Protein AF-0000000075450547 (afdb_homodimer)

Sequence (374 aa):
MNIADMIRHLASGSGGTSLGITVGEVTAIDREARTVDVAPLDEGAPLLGMNLQANQGSSLGCVQIPRMGSYVIVGFTDNGSSGIVLLCDDVEEVRVTVSGIDNSLLVNDDGIILNGGNLGGLVKVEELTRRFNLIERDINRLKELMMSWSPIPQDGGASLKALASSWSAAPLIESTRNDYENERVRQMNIADMIRHLASGSGGTSLGITVGEVTAIDREARTVDVAPLDEGAPLLGMNLQANQGSSLGCVQIPRMGSYVIVGFTDNGSSGIVLLCDDVEEVRVTVSGIDNSLLVNDDGIILNGGNLGGLVKVEELTRRFNLIERDINRLKELMMSWSPIPQDGGASLKALASSWSAAPLIESTRNDYENERVRQ

pLDDT: mean 83.62, std 17.78, range [29.02, 98.25]

Structure (mmCIF, N/CA/C/O backbone):
data_AF-0000000075450547-model_v1
#
loop_
_entity.id
_entity.type
_entity.pdbx_description
1 polymer 'Uncharacterized protein'
#
loop_
_atom_site.group_PDB
_atom_site.id
_atom_site.type_symbol
_atom_site.label_atom_id
_atom_site.label_alt_id
_atom_site.label_comp_id
_atom_site.label_asym_id
_atom_site.label_entity_id
_atom_site.label_seq_id
_atom_site.pdbx_PDB_ins_code
_atom_site.Cartn_x
_atom_site.Cartn_y
_atom_site.Cartn_z
_atom_site.occupancy
_atom_site.B_iso_or_equiv
_atom_site.auth_seq_id
_atom_site.auth_comp_id
_atom_site.auth_asym_id
_atom_site.auth_atom_id
_atom_site.pdbx_PDB_model_num
ATOM 1 N N . MET A 1 1 ? -12.914 20.062 31.453 1 29.02 1 MET A N 1
ATOM 2 C CA . MET A 1 1 ? -12.867 21.219 30.562 1 29.02 1 MET A CA 1
ATOM 3 C C . MET A 1 1 ? -12.875 20.781 29.109 1 29.02 1 MET A C 1
ATOM 5 O O . MET A 1 1 ? -12.047 19.969 28.688 1 29.02 1 MET A O 1
ATOM 9 N N . ASN A 1 2 ? -14 20.781 28.469 1 36.12 2 ASN A N 1
ATOM 10 C CA . ASN A 1 2 ? -14.141 20.25 27.109 1 36.12 2 ASN A CA 1
ATOM 11 C C . ASN A 1 2 ? -13.32 21.031 26.109 1 36.12 2 ASN A C 1
ATOM 13 O O . ASN A 1 2 ? -12.828 22.125 26.422 1 36.12 2 ASN A O 1
ATOM 17 N N . ILE A 1 3 ? -12.984 20.312 25.062 1 38.78 3 ILE A N 1
ATOM 18 C CA . ILE A 1 3 ? -12.117 20.922 24.047 1 38.78 3 ILE A CA 1
ATOM 19 C C . ILE A 1 3 ? -12.594 22.328 23.734 1 38.78 3 ILE A C 1
ATOM 21 O O . ILE A 1 3 ? -11.781 23.234 23.547 1 38.78 3 ILE A O 1
ATOM 25 N N . ALA A 1 4 ? -13.828 22.531 23.797 1 41.28 4 ALA A N 1
ATOM 26 C CA . ALA A 1 4 ? -14.406 23.844 23.547 1 41.28 4 ALA A CA 1
ATOM 27 C C . ALA A 1 4 ? -13.93 24.859 24.578 1 41.28 4 ALA A C 1
ATOM 29 O O . ALA A 1 4 ? -13.57 25.984 24.234 1 41.28 4 ALA A O 1
ATOM 30 N N . ASP A 1 5 ? -13.93 24.422 25.797 1 42.03 5 ASP A N 1
ATOM 31 C CA . ASP A 1 5 ? -13.477 25.312 26.875 1 42.03 5 ASP A CA 1
ATOM 32 C C . ASP A 1 5 ? -11.984 25.609 26.734 1 42.03 5 ASP A C 1
ATOM 34 O O . ASP A 1 5 ? -11.555 26.75 26.969 1 42.03 5 ASP A O 1
ATOM 38 N N . MET A 1 6 ? -11.289 24.625 26.297 1 40.03 6 MET A N 1
ATOM 39 C CA . MET A 1 6 ? -9.844 24.797 26.141 1 40.03 6 MET A CA 1
ATOM 40 C C . MET A 1 6 ? -9.523 25.75 25 1 40.03 6 MET A C 1
ATOM 42 O O . MET A 1 6 ? -8.664 26.625 25.156 1 40.03 6 MET A O 1
ATOM 46 N N . ILE A 1 7 ? -10.25 25.578 24 1 44.22 7 ILE A N 1
ATOM 47 C CA . ILE A 1 7 ? -10.07 26.469 22.859 1 44.22 7 ILE A CA 1
ATOM 48 C C . ILE A 1 7 ? -10.461 27.891 23.25 1 44.22 7 ILE A C 1
ATOM 50 O O . ILE A 1 7 ? -9.758 28.844 22.906 1 44.22 7 ILE A O 1
ATOM 54 N N . ARG A 1 8 ? -11.602 27.969 23.938 1 45.66 8 ARG A N 1
ATOM 55 C CA . ARG A 1 8 ? -12.031 29.266 24.438 1 45.66 8 ARG A CA 1
ATOM 56 C C . ARG A 1 8 ? -10.953 29.906 25.297 1 45.66 8 ARG A C 1
ATOM 58 O O . ARG A 1 8 ? -10.711 31.109 25.203 1 45.66 8 ARG A O 1
ATOM 65 N N . HIS A 1 9 ? -10.508 29.016 26.094 1 43.91 9 HIS A N 1
ATOM 66 C CA . HIS A 1 9 ? -9.453 29.531 26.969 1 43.91 9 HIS A CA 1
ATOM 67 C C . HIS A 1 9 ? -8.242 29.984 26.156 1 43.91 9 HIS A C 1
ATOM 69 O O . HIS A 1 9 ? -7.633 31 26.469 1 43.91 9 HIS A O 1
ATOM 75 N N . LEU A 1 10 ? -7.902 29.125 25.297 1 44.78 10 LEU A N 1
ATOM 76 C CA . LEU A 1 10 ? -6.758 29.438 24.438 1 44.78 10 LEU A CA 1
ATOM 77 C C . LEU A 1 10 ? -7.027 30.672 23.594 1 44.78 10 LEU A C 1
ATOM 79 O O . LEU A 1 10 ? -6.129 31.484 23.375 1 44.78 10 LEU A O 1
ATOM 83 N N . ALA A 1 11 ? -8.273 30.797 23.125 1 43.97 11 ALA A N 1
ATOM 84 C CA . ALA A 1 11 ? -8.727 31.938 22.312 1 43.97 11 ALA A CA 1
ATOM 85 C C . ALA A 1 11 ? -8.891 33.188 23.156 1 43.97 11 ALA A C 1
ATOM 87 O O . ALA A 1 11 ? -8.773 34.312 22.656 1 43.97 11 ALA A O 1
ATOM 88 N N . SER A 1 12 ? -9.508 32.938 24.219 1 41.97 12 SER A N 1
ATOM 89 C CA . SER A 1 12 ? -9.789 34.125 25.016 1 41.97 12 SER A CA 1
ATOM 90 C C . SER A 1 12 ? -8.508 34.844 25.438 1 41.97 12 SER A C 1
ATOM 92 O O . SER A 1 12 ? -8.547 35.938 25.969 1 41.97 12 SER A O 1
ATOM 94 N N . GLY A 1 13 ? -7.48 34.688 24.812 1 41.91 13 GLY A N 1
ATOM 95 C CA . GLY A 1 13 ? -6.352 35.562 25.078 1 41.91 13 GLY A CA 1
ATOM 96 C C . GLY A 1 13 ? -6.133 35.812 26.562 1 41.91 13 GLY A C 1
ATOM 97 O O . GLY A 1 13 ? -5.348 36.688 26.938 1 41.91 13 GLY A O 1
ATOM 98 N N . SER A 1 14 ? -6.988 35.438 27.375 1 36.53 14 SER A N 1
ATOM 99 C CA . SER A 1 14 ? -6.855 36.062 28.688 1 36.53 14 SER A CA 1
ATOM 100 C C . SER A 1 14 ? -5.492 35.75 29.312 1 36.53 14 SER A C 1
ATOM 102 O O . SER A 1 14 ? -4.992 36.531 30.125 1 36.53 14 SER A O 1
ATOM 104 N N . GLY A 1 15 ? -5.051 34.594 29.469 1 39.78 15 GLY A N 1
ATOM 105 C CA . GLY A 1 15 ? -4.004 34.469 30.469 1 39.78 15 GLY A CA 1
ATOM 106 C C . GLY A 1 15 ? -2.666 35 30.016 1 39.78 15 GLY A C 1
ATOM 107 O O . GLY A 1 15 ? -1.666 34.875 30.734 1 39.78 15 GLY A O 1
ATOM 108 N N . GLY A 1 16 ? -2.365 36.062 29.406 1 42.47 16 GLY A N 1
ATOM 109 C CA . GLY A 1 16 ? -1.188 36.906 29.234 1 42.47 16 GLY A CA 1
ATOM 110 C C . GLY A 1 16 ? -0.216 36.375 28.203 1 42.47 16 GLY A C 1
ATOM 111 O O . GLY A 1 16 ? 0.831 36.969 27.953 1 42.47 16 GLY A O 1
ATOM 112 N N . THR A 1 17 ? -0.138 35.125 28.016 1 44.22 17 THR A N 1
ATOM 113 C CA . THR A 1 17 ? 0.943 34.75 27.109 1 44.22 17 THR A CA 1
ATOM 114 C C . THR A 1 17 ? 0.522 34.938 25.656 1 44.22 17 THR A C 1
ATOM 116 O O . THR A 1 17 ? -0.5 34.375 25.234 1 44.22 17 THR A O 1
ATOM 119 N N . SER A 1 18 ? 0.859 36 25.094 1 51.75 18 SER A N 1
ATOM 120 C CA . SER A 1 18 ? 0.615 36.344 23.703 1 51.75 18 SER A CA 1
ATOM 121 C C . SER A 1 18 ? 1.294 35.344 22.766 1 51.75 18 SER A C 1
ATOM 123 O O . SER A 1 18 ? 2.453 34.969 22.984 1 51.75 18 SER A O 1
ATOM 125 N N . LEU A 1 19 ? 0.617 34.406 22.219 1 57.38 19 LEU A N 1
ATOM 126 C CA . LEU A 1 19 ? 1.101 33.5 21.172 1 57.38 19 LEU A CA 1
ATOM 127 C C . LEU A 1 19 ? 1.237 34.219 19.844 1 57.38 19 LEU A C 1
ATOM 129 O O . LEU A 1 19 ? 0.414 35.094 19.516 1 57.38 19 LEU A O 1
ATOM 133 N N . GLY A 1 20 ? 2.631 34.281 19.391 1 62.41 20 GLY A N 1
ATOM 134 C CA . GLY A 1 20 ? 2.865 34.781 18.047 1 62.41 20 GLY A CA 1
ATOM 135 C C . GLY A 1 20 ? 2.828 33.688 17 1 62.41 20 GLY A C 1
ATOM 136 O O . GLY A 1 20 ? 3.053 32.531 17.297 1 62.41 20 GLY A O 1
ATOM 137 N N . ILE A 1 21 ? 2.311 33.969 15.852 1 68.31 21 ILE A N 1
ATOM 138 C CA . ILE A 1 21 ? 2.344 33.094 14.695 1 68.31 21 ILE A CA 1
ATOM 139 C C . ILE A 1 21 ? 3.115 33.75 13.555 1 68.31 21 ILE A C 1
ATOM 141 O O . ILE A 1 21 ? 2.965 34.938 13.312 1 68.31 21 ILE A O 1
ATOM 145 N N . THR A 1 22 ? 4.125 33.031 13 1 72.31 22 THR A N 1
ATOM 146 C CA . THR A 1 22 ? 4.875 33.562 11.867 1 72.31 22 THR A CA 1
ATOM 147 C C . THR A 1 22 ? 5.129 32.469 10.828 1 72.31 22 THR A C 1
ATOM 149 O O . THR A 1 22 ? 4.93 31.281 11.109 1 72.31 22 THR A O 1
ATOM 152 N N . VAL A 1 23 ? 5.457 32.938 9.625 1 76.31 23 VAL A N 1
ATOM 153 C CA . VAL A 1 23 ? 5.898 32.062 8.555 1 76.31 23 VAL A CA 1
ATOM 154 C C . VAL A 1 23 ? 7.41 32.188 8.375 1 76.31 23 VAL A C 1
ATOM 156 O O . VAL A 1 23 ? 7.953 33.281 8.398 1 76.31 23 VAL A O 1
ATOM 159 N N . GLY A 1 24 ? 8.039 31.141 8.195 1 82.56 24 GLY A N 1
ATOM 160 C CA . GLY A 1 24 ? 9.477 31.188 7.98 1 82.56 24 GLY A CA 1
ATOM 161 C C . GLY A 1 24 ? 9.992 30.016 7.168 1 82.56 24 GLY A C 1
ATOM 162 O O . GLY A 1 24 ? 9.234 29.109 6.812 1 82.56 24 GLY A O 1
ATOM 163 N N . GLU A 1 25 ? 11.195 30.156 6.848 1 90.44 25 GLU A N 1
ATOM 164 C CA . GLU A 1 25 ? 11.891 29.125 6.094 1 90.44 25 GLU A CA 1
ATOM 165 C C . GLU A 1 25 ? 12.664 28.188 7.02 1 90.44 25 GLU A C 1
ATOM 167 O O . GLU A 1 25 ? 13.352 28.641 7.938 1 90.44 25 GLU A O 1
ATOM 172 N N . VAL A 1 26 ? 12.492 26.906 6.742 1 92.75 26 VAL A N 1
ATOM 173 C CA . VAL A 1 26 ? 13.219 25.922 7.539 1 92.75 26 VAL A CA 1
ATOM 174 C C . VAL A 1 26 ? 14.711 26.016 7.234 1 92.75 26 VAL A C 1
ATOM 176 O O . VAL A 1 26 ? 15.125 25.875 6.082 1 92.75 26 VAL A O 1
ATOM 179 N N . THR A 1 27 ? 15.531 26.141 8.258 1 96.56 27 THR A N 1
ATOM 180 C CA . THR A 1 27 ? 16.953 26.344 8.047 1 96.56 27 THR A CA 1
ATOM 181 C C . THR A 1 27 ? 17.766 25.219 8.664 1 96.56 27 THR A C 1
ATOM 183 O O . THR A 1 27 ? 18.953 25.047 8.367 1 96.56 27 THR A O 1
ATOM 186 N N . ALA A 1 28 ? 17.234 24.469 9.539 1 96.31 28 ALA A N 1
ATOM 187 C CA . ALA A 1 28 ? 17.859 23.297 10.141 1 96.31 28 ALA A CA 1
ATOM 188 C C . ALA A 1 28 ? 16.812 22.312 10.633 1 96.31 28 ALA A C 1
ATOM 190 O O . ALA A 1 28 ? 15.711 22.719 11.023 1 96.31 28 ALA A O 1
ATOM 191 N N . ILE A 1 29 ? 17.141 21.016 10.609 1 93.44 29 ILE A N 1
ATOM 192 C CA . ILE A 1 29 ? 16.25 19.969 11.07 1 93.44 29 ILE A CA 1
ATOM 193 C C . ILE A 1 29 ? 16.984 19.047 12.039 1 93.44 29 ILE A C 1
ATOM 195 O O . ILE A 1 29 ? 18.078 18.562 11.734 1 93.44 29 ILE A O 1
ATOM 199 N N . ASP A 1 30 ? 16.453 18.844 13.203 1 89.44 30 ASP A N 1
ATOM 200 C CA . ASP A 1 30 ? 16.906 17.828 14.141 1 89.44 30 ASP A CA 1
ATOM 201 C C . ASP A 1 30 ? 15.891 16.688 14.234 1 89.44 30 ASP A C 1
ATOM 203 O O . ASP A 1 30 ? 14.898 16.781 14.961 1 89.44 30 ASP A O 1
ATOM 207 N N . ARG A 1 31 ? 16.125 15.633 13.641 1 84.75 31 ARG A N 1
ATOM 208 C CA . ARG A 1 31 ? 15.172 14.531 13.547 1 84.75 31 ARG A CA 1
ATOM 209 C C . ARG A 1 31 ? 15.039 13.805 14.883 1 84.75 31 ARG A C 1
ATOM 211 O O . ARG A 1 31 ? 13.961 13.297 15.211 1 84.75 31 ARG A O 1
ATOM 218 N N . GLU A 1 32 ? 16.078 13.695 15.57 1 81.69 32 GLU A N 1
ATOM 219 C CA . GLU A 1 32 ? 16.047 13.023 16.875 1 81.69 32 GLU A CA 1
ATOM 220 C C . GLU A 1 32 ? 15.25 13.828 17.891 1 81.69 32 GLU A C 1
ATOM 222 O O . GLU A 1 32 ? 14.359 13.289 18.547 1 81.69 32 GLU A O 1
ATOM 227 N N . ALA A 1 33 ? 15.531 15.125 17.953 1 81 33 ALA A N 1
ATOM 228 C CA . ALA A 1 33 ? 14.82 15.992 18.906 1 81 33 ALA A CA 1
ATOM 229 C C . ALA A 1 33 ? 13.453 16.391 18.359 1 81 33 ALA A C 1
ATOM 231 O O . ALA A 1 33 ? 12.625 16.953 19.078 1 81 33 ALA A O 1
ATOM 232 N N . ARG A 1 34 ? 13.266 16.219 17.016 1 83.62 34 ARG A N 1
ATOM 233 C CA . ARG A 1 34 ? 12.023 16.578 16.344 1 83.62 34 ARG A CA 1
ATOM 234 C C . ARG A 1 34 ? 11.75 18.078 16.438 1 83.62 34 ARG A C 1
ATOM 236 O O . ARG A 1 34 ? 10.656 18.484 16.844 1 83.62 34 ARG A O 1
ATOM 243 N N . THR A 1 35 ? 12.773 18.75 16.094 1 86.06 35 THR A N 1
ATOM 244 C CA . THR A 1 35 ? 12.688 20.219 16.062 1 86.06 35 THR A CA 1
ATOM 245 C C . THR A 1 35 ? 13.266 20.766 14.773 1 86.06 35 THR A C 1
ATOM 247 O O . THR A 1 35 ? 13.969 20.062 14.047 1 86.06 35 THR A O 1
ATOM 250 N N . VAL A 1 36 ? 12.875 22 14.484 1 90.62 36 VAL A N 1
ATOM 251 C CA . VAL A 1 36 ? 13.445 22.703 13.344 1 90.62 36 VAL A CA 1
ATOM 252 C C . VAL A 1 36 ? 13.82 24.125 13.742 1 90.62 36 VAL A C 1
ATOM 254 O O . VAL A 1 36 ? 13.242 24.688 14.68 1 90.62 36 VAL A O 1
ATOM 257 N N . ASP A 1 37 ? 14.797 24.656 13.102 1 94 37 ASP A N 1
ATOM 258 C CA . ASP A 1 37 ? 15.07 26.094 13.133 1 94 37 ASP A CA 1
ATOM 259 C C . ASP A 1 37 ? 14.398 26.797 11.961 1 94 37 ASP A C 1
ATOM 261 O O . ASP A 1 37 ? 14.328 26.25 10.859 1 94 37 ASP A O 1
ATOM 265 N N . VAL A 1 38 ? 13.883 27.906 12.211 1 90.38 38 VAL A N 1
ATOM 266 C CA . VAL A 1 38 ? 13.094 28.625 11.219 1 90.38 38 VAL A CA 1
ATOM 267 C C . VAL A 1 38 ? 13.586 30.062 11.109 1 90.38 38 VAL A C 1
ATOM 269 O O . VAL A 1 38 ? 13.805 30.719 12.125 1 90.38 38 VAL A O 1
ATOM 272 N N . ALA A 1 39 ? 13.836 30.547 9.883 1 93.25 39 ALA A N 1
ATOM 273 C CA . ALA A 1 39 ? 14.078 31.953 9.594 1 93.25 39 ALA A CA 1
ATOM 274 C C . ALA A 1 39 ? 12.789 32.656 9.172 1 93.25 39 ALA A C 1
ATOM 276 O O . ALA A 1 39 ? 12.297 32.438 8.062 1 93.25 39 ALA A O 1
ATOM 277 N N . PRO A 1 40 ? 12.312 33.469 10.078 1 83.88 40 PRO A N 1
ATOM 278 C CA . PRO A 1 40 ? 11.062 34.156 9.734 1 83.88 40 PRO A CA 1
ATOM 279 C C . PRO A 1 40 ? 11.18 35 8.469 1 83.88 40 PRO A C 1
ATOM 281 O O . PRO A 1 40 ? 12.234 35.562 8.203 1 83.88 40 PRO A O 1
ATOM 284 N N . LEU A 1 41 ? 10.078 35.062 7.68 1 80.44 41 LEU A N 1
ATOM 285 C CA . LEU A 1 41 ? 10.062 35.812 6.434 1 80.44 41 LEU A CA 1
ATOM 286 C C . LEU A 1 41 ? 10.078 37.312 6.711 1 80.44 41 LEU A C 1
ATOM 288 O O . LEU A 1 41 ? 10.469 38.125 5.852 1 80.44 41 LEU A O 1
ATOM 292 N N . ASP A 1 42 ? 9.57 37.656 7.887 1 72.38 42 ASP A N 1
ATOM 293 C CA . ASP A 1 42 ? 9.508 39.094 8.219 1 72.38 42 ASP A CA 1
ATOM 294 C C . ASP A 1 42 ? 10.852 39.594 8.734 1 72.38 42 ASP A C 1
ATOM 296 O O . ASP A 1 42 ? 10.93 40.656 9.32 1 72.38 42 ASP A O 1
ATOM 300 N N . GLU A 1 43 ? 11.898 38.938 8.547 1 72.88 43 GLU A N 1
ATOM 301 C CA . GLU A 1 43 ? 13.273 39.281 8.883 1 72.88 43 GLU A CA 1
ATOM 302 C C . GLU A 1 43 ? 13.461 39.406 10.391 1 72.88 43 GLU A C 1
ATOM 304 O O . GLU A 1 43 ? 14.344 40.125 10.859 1 72.88 43 GLU A O 1
ATOM 309 N N . GLY A 1 44 ? 12.539 38.812 11.094 1 77.94 44 GLY A N 1
ATOM 310 C CA . GLY A 1 44 ? 12.758 38.719 12.523 1 77.94 44 GLY A CA 1
ATOM 311 C C . GLY A 1 44 ? 13.891 37.812 12.898 1 77.94 44 GLY A C 1
ATOM 312 O O . GLY A 1 44 ? 14.57 37.25 12.023 1 77.94 44 GLY A O 1
ATOM 313 N N . ALA A 1 45 ? 14.188 37.781 14.227 1 84.75 45 ALA A N 1
ATOM 314 C CA . ALA A 1 45 ? 15.211 36.875 14.734 1 84.75 45 ALA A CA 1
ATOM 315 C C . ALA A 1 45 ? 14.859 35.438 14.43 1 84.75 45 ALA A C 1
ATOM 317 O O . ALA A 1 45 ? 13.688 35.062 14.406 1 84.75 45 ALA A O 1
ATOM 318 N N . PRO A 1 46 ? 15.883 34.656 14.164 1 91.19 46 PRO A N 1
ATOM 319 C CA . PRO A 1 46 ? 15.633 33.25 13.938 1 91.19 46 PRO A CA 1
ATOM 320 C C . PRO A 1 46 ? 14.961 32.562 15.125 1 91.19 46 PRO A C 1
ATOM 322 O O . PRO A 1 46 ? 15.234 32.906 16.281 1 91.19 46 PRO A O 1
ATOM 325 N N . LEU A 1 47 ? 14.031 31.688 14.828 1 88 47 LEU A N 1
ATOM 326 C CA . LEU A 1 47 ? 13.398 30.828 15.82 1 88 47 LEU A CA 1
ATOM 327 C C . LEU A 1 47 ? 14.102 29.484 15.898 1 88 47 LEU A C 1
ATOM 329 O O . LEU A 1 47 ? 14.047 28.703 14.945 1 88 47 LEU A O 1
ATOM 333 N N . LEU A 1 48 ? 14.727 29.25 17.031 1 90.38 48 LEU A N 1
ATOM 334 C CA . LEU A 1 48 ? 15.516 28.031 17.156 1 90.38 48 LEU A CA 1
ATOM 335 C C . LEU A 1 48 ? 14.75 26.953 17.938 1 90.38 48 LEU A C 1
ATOM 337 O O . LEU A 1 48 ? 14.055 27.266 18.906 1 90.38 48 LEU A O 1
ATOM 341 N N . GLY A 1 49 ? 14.828 25.734 17.406 1 87.56 49 GLY A N 1
ATOM 342 C CA . GLY A 1 49 ? 14.312 24.578 18.141 1 87.56 49 GLY A CA 1
ATOM 343 C C . GLY A 1 49 ? 12.805 24.547 18.203 1 87.56 49 GLY A C 1
ATOM 344 O O . GLY A 1 49 ? 12.227 24.234 19.25 1 87.56 49 GLY A O 1
ATOM 345 N N . MET A 1 50 ? 12.109 24.859 17.125 1 85.31 50 MET A N 1
ATOM 346 C CA . MET A 1 50 ? 10.648 24.766 17.094 1 85.31 50 MET A CA 1
ATOM 347 C C . MET A 1 50 ? 10.195 23.312 17.016 1 85.31 50 MET A C 1
ATOM 349 O O . MET A 1 50 ? 10.641 22.562 16.156 1 85.31 50 MET A O 1
ATOM 353 N N . ASN A 1 51 ? 9.328 22.984 17.938 1 82.31 51 ASN A N 1
ATOM 354 C CA . ASN A 1 51 ? 8.914 21.594 18.062 1 82.31 51 ASN A CA 1
ATOM 355 C C . ASN A 1 51 ? 8.016 21.156 16.906 1 82.31 51 ASN A C 1
ATOM 357 O O . ASN A 1 51 ? 7.152 21.922 16.469 1 82.31 51 ASN A O 1
ATOM 361 N N . LEU A 1 52 ? 8.234 19.953 16.469 1 83.25 52 LEU A N 1
ATOM 362 C CA . LEU A 1 52 ? 7.363 19.344 15.469 1 83.25 52 LEU A CA 1
ATOM 363 C C . LEU A 1 52 ? 6.254 18.547 16.141 1 83.25 52 LEU A C 1
ATOM 365 O O . LEU A 1 52 ? 5.32 18.094 15.477 1 83.25 52 LEU A O 1
ATOM 369 N N . GLN A 1 53 ? 6.398 18.328 17.391 1 70.75 53 GLN A N 1
ATOM 370 C CA . GLN A 1 53 ? 5.414 17.656 18.219 1 70.75 53 GLN A CA 1
ATOM 371 C C . GLN A 1 53 ? 5.352 18.266 19.625 1 70.75 53 GLN A C 1
ATOM 373 O O . GLN A 1 53 ? 6.113 19.188 19.938 1 70.75 53 GLN A O 1
ATOM 378 N N . ALA A 1 54 ? 4.27 17.75 20.312 1 55.91 54 ALA A N 1
ATOM 379 C CA . ALA A 1 54 ? 3.992 18.375 21.594 1 55.91 54 ALA A CA 1
ATOM 380 C C . ALA A 1 54 ? 5.219 18.328 22.5 1 55.91 54 ALA A C 1
ATOM 382 O O . ALA A 1 54 ? 5.461 19.25 23.281 1 55.91 54 ALA A O 1
ATOM 383 N N . ASN A 1 55 ? 5.801 17.25 22.594 1 54.84 55 ASN A N 1
ATOM 384 C CA . ASN A 1 55 ? 6.918 17.141 23.516 1 54.84 55 ASN A CA 1
ATOM 385 C C . ASN A 1 55 ? 8.195 16.703 22.812 1 54.84 55 ASN A C 1
ATOM 387 O O . ASN A 1 55 ? 8.18 15.734 22.047 1 54.84 55 ASN A O 1
ATOM 391 N N . GLN A 1 56 ? 9.125 17.625 23.219 1 58.31 56 GLN A N 1
ATOM 392 C CA . GLN A 1 56 ? 10.484 17.297 22.797 1 58.31 56 GLN A CA 1
ATOM 393 C C . GLN A 1 56 ? 10.945 15.969 23.391 1 58.31 56 GLN A C 1
ATOM 395 O O . GLN A 1 56 ? 10.555 15.609 24.5 1 58.31 56 GLN A O 1
ATOM 400 N N . GLY A 1 57 ? 11.148 15.023 22.734 1 56.59 57 GLY A N 1
ATOM 401 C CA . GLY A 1 57 ? 11.633 13.734 23.219 1 56.59 57 GLY A CA 1
ATOM 402 C C . GLY A 1 57 ? 10.75 12.578 22.812 1 56.59 57 GLY A C 1
ATOM 403 O O . GLY A 1 57 ? 11.141 11.414 22.938 1 56.59 57 GLY A O 1
ATOM 404 N N . SER A 1 58 ? 9.516 13.039 22.625 1 58.66 58 SER A N 1
ATOM 405 C CA . SER A 1 58 ? 8.648 11.914 22.281 1 58.66 58 SER A CA 1
ATOM 406 C C . SER A 1 58 ? 8.922 11.422 20.875 1 58.66 58 SER A C 1
ATOM 408 O O . SER A 1 58 ? 9.172 12.219 19.969 1 58.66 58 SER A O 1
ATOM 410 N N . SER A 1 59 ? 9.328 10.234 20.797 1 65.62 59 SER A N 1
ATOM 411 C CA . SER A 1 59 ? 9.523 9.586 19.5 1 65.62 59 SER A CA 1
ATOM 412 C C . SER A 1 59 ? 8.227 8.938 19.016 1 65.62 59 SER A C 1
ATOM 414 O O . SER A 1 59 ? 8.234 8.211 18.016 1 65.62 59 SER A O 1
ATOM 416 N N . LEU A 1 60 ? 7.117 9.336 19.797 1 67.44 60 LEU A N 1
ATOM 417 C CA . LEU A 1 60 ? 5.855 8.664 19.484 1 67.44 60 LEU A CA 1
ATOM 418 C C . LEU A 1 60 ? 4.867 9.641 18.844 1 67.44 60 LEU A C 1
ATOM 420 O O . LEU A 1 60 ? 5.047 10.852 18.922 1 67.44 60 LEU A O 1
ATOM 424 N N . GLY A 1 61 ? 3.99 9.031 18.156 1 76.44 61 GLY A N 1
ATOM 425 C CA . GLY A 1 61 ? 2.93 9.82 17.547 1 76.44 61 GLY A CA 1
ATOM 426 C C . GLY A 1 61 ? 3.141 10.062 16.062 1 76.44 61 GLY A C 1
ATOM 427 O O . GLY A 1 61 ? 3.861 9.312 15.406 1 76.44 61 GLY A O 1
ATOM 428 N N . CYS A 1 62 ? 2.369 11.117 15.594 1 79 62 CYS A N 1
ATOM 429 C CA . CYS A 1 62 ? 2.443 11.508 14.188 1 79 62 CYS A CA 1
ATOM 430 C C . CYS A 1 62 ? 3.318 12.742 14.008 1 79 62 CYS A C 1
ATOM 432 O O . CYS A 1 62 ? 3.127 13.75 14.695 1 79 62 CYS A O 1
ATOM 434 N N . VAL A 1 63 ? 4.293 12.586 13.18 1 83.75 63 VAL A N 1
ATOM 435 C CA . VAL A 1 63 ? 5.18 13.719 12.961 1 83.75 63 VAL A CA 1
ATOM 436 C C . VAL A 1 63 ? 5.395 13.922 11.469 1 83.75 63 VAL A C 1
ATOM 438 O O . VAL A 1 63 ? 5.559 12.961 10.719 1 83.75 63 VAL A O 1
ATOM 441 N N . GLN A 1 64 ? 5.344 15.203 11.055 1 88.25 64 GLN A N 1
ATOM 442 C CA . GLN A 1 64 ? 5.75 15.625 9.719 1 88.25 64 GLN A CA 1
ATOM 443 C C . GLN A 1 64 ? 7.098 16.344 9.758 1 88.25 64 GLN A C 1
ATOM 445 O O . GLN A 1 64 ? 7.246 17.359 10.438 1 88.25 64 GLN A O 1
ATOM 450 N N . ILE A 1 65 ? 7.98 15.773 9.062 1 90.56 65 ILE A N 1
ATOM 451 C CA . ILE A 1 65 ? 9.289 16.406 8.961 1 90.56 65 ILE A CA 1
ATOM 452 C C . ILE A 1 65 ? 9.352 17.281 7.707 1 90.56 65 ILE A C 1
ATOM 454 O O . ILE A 1 65 ? 9.328 16.766 6.586 1 90.56 65 ILE A O 1
ATOM 458 N N . PRO A 1 66 ? 9.461 18.547 7.941 1 90.44 66 PRO A N 1
ATOM 459 C CA . PRO A 1 66 ? 9.492 19.422 6.773 1 90.44 66 PRO A CA 1
ATOM 460 C C . PRO A 1 66 ? 10.789 19.297 5.973 1 90.44 66 PRO A C 1
ATOM 462 O O . PRO A 1 66 ? 11.789 18.797 6.488 1 90.44 66 PRO A O 1
ATOM 465 N N . ARG A 1 67 ? 10.734 19.672 4.711 1 91.44 67 ARG A N 1
ATOM 466 C CA . ARG A 1 67 ? 11.922 19.656 3.861 1 91.44 67 ARG A CA 1
ATOM 467 C C . ARG A 1 67 ? 12.789 20.891 4.121 1 91.44 67 ARG A C 1
ATOM 469 O O . ARG A 1 67 ? 12.266 22 4.324 1 91.44 67 ARG A O 1
ATOM 476 N N . MET A 1 68 ? 14.062 20.656 4.086 1 93.69 68 MET A N 1
ATOM 477 C CA . MET A 1 68 ? 14.992 21.797 4.172 1 93.69 68 MET A CA 1
ATOM 478 C C . MET A 1 68 ? 14.664 22.844 3.121 1 93.69 68 MET A C 1
ATOM 480 O O . MET A 1 68 ? 14.398 22.516 1.965 1 93.69 68 MET A O 1
ATOM 484 N N . GLY A 1 69 ? 14.602 24.109 3.59 1 91.94 69 GLY A N 1
ATOM 485 C CA . GLY A 1 69 ? 14.359 25.203 2.656 1 91.94 69 GLY A CA 1
ATOM 486 C C . GLY A 1 69 ? 12.883 25.453 2.395 1 91.94 69 GLY A C 1
ATOM 487 O O . GLY A 1 69 ? 12.523 26.422 1.727 1 91.94 69 GLY A O 1
ATOM 488 N N . SER A 1 70 ? 12.031 24.562 2.955 1 84.69 70 SER A N 1
ATOM 489 C CA . SER A 1 70 ? 10.594 24.75 2.779 1 84.69 70 SER A CA 1
ATOM 490 C C . SER A 1 70 ? 10.039 25.75 3.787 1 84.69 70 SER A C 1
ATOM 492 O O . SER A 1 70 ? 10.742 26.172 4.707 1 84.69 70 SER A O 1
ATOM 494 N N . TYR A 1 71 ? 8.805 26.094 3.623 1 81.75 71 TYR A N 1
ATOM 495 C CA . TYR A 1 71 ? 8.164 27.062 4.508 1 81.75 71 TYR A CA 1
ATOM 496 C C . TYR A 1 71 ? 7.281 26.359 5.535 1 81.75 71 TYR A C 1
ATOM 498 O O . TYR A 1 71 ? 6.676 25.328 5.242 1 81.75 71 TYR A O 1
ATOM 506 N N . VAL A 1 72 ? 7.277 26.938 6.777 1 82.19 72 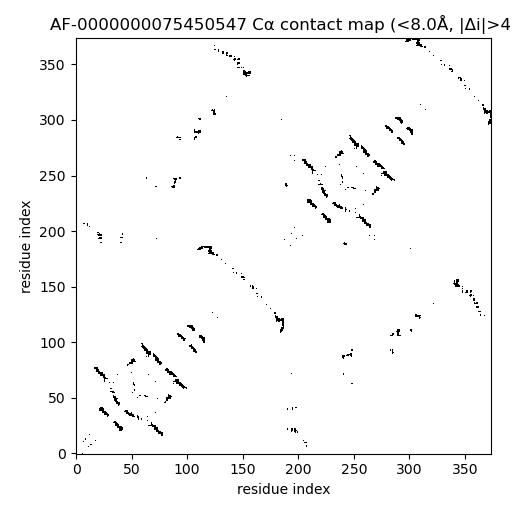VAL A N 1
ATOM 507 C CA . VAL A 1 72 ? 6.43 26.422 7.852 1 82.19 72 VAL A CA 1
ATOM 508 C C . VAL A 1 72 ? 5.73 27.594 8.555 1 82.19 72 VAL A C 1
ATOM 510 O O . VAL A 1 72 ? 6.207 28.719 8.508 1 82.19 72 VAL A O 1
ATOM 513 N N . ILE A 1 73 ? 4.566 27.203 9.094 1 75.69 73 ILE A N 1
ATOM 514 C CA . ILE A 1 73 ? 3.891 28.109 10.031 1 75.69 73 ILE A CA 1
ATOM 515 C C . ILE A 1 73 ? 4.219 27.688 11.461 1 75.69 73 ILE A C 1
ATOM 517 O O . ILE A 1 73 ? 4.066 26.531 11.836 1 75.69 73 ILE A O 1
ATOM 521 N N . VAL A 1 74 ? 4.676 28.75 12.188 1 78.5 74 VAL A N 1
ATOM 522 C CA . VAL A 1 74 ? 5.105 28.453 13.555 1 78.5 74 VAL A CA 1
ATOM 523 C C . VAL A 1 74 ? 4.316 29.312 14.539 1 78.5 74 VAL A C 1
ATOM 525 O O . VAL A 1 74 ? 4.086 30.5 14.297 1 78.5 74 VAL A O 1
ATOM 528 N N . GLY A 1 75 ? 3.758 28.609 15.516 1 74.81 75 GLY A N 1
ATOM 529 C CA . GLY A 1 75 ? 3.283 29.281 16.703 1 74.81 75 GLY A CA 1
ATOM 530 C C . GLY A 1 75 ? 4.309 29.312 17.828 1 74.81 75 GLY A C 1
ATOM 531 O O . GLY A 1 75 ? 4.945 28.297 18.109 1 74.81 75 GLY A O 1
ATOM 532 N N . PHE A 1 76 ? 4.469 30.547 18.359 1 72 76 PHE A N 1
ATOM 533 C CA . PHE A 1 76 ? 5.523 30.641 19.359 1 72 76 PHE A CA 1
ATOM 534 C C . PHE A 1 76 ? 5.148 31.625 20.453 1 72 76 PHE A C 1
ATOM 536 O O . PHE A 1 76 ? 4.273 32.469 20.266 1 72 76 PHE A O 1
ATOM 543 N N . THR A 1 77 ? 5.656 31.312 21.625 1 68.31 77 THR A N 1
ATOM 544 C CA . THR A 1 77 ? 5.453 32.219 22.766 1 68.31 77 THR A CA 1
ATOM 545 C C . THR A 1 77 ? 6.18 33.531 22.547 1 68.31 77 THR A C 1
ATOM 547 O O . THR A 1 77 ? 7.066 33.625 21.688 1 68.31 77 THR A O 1
ATOM 550 N N . ASP A 1 78 ? 5.703 34.5 23.25 1 62.91 78 ASP A N 1
ATOM 551 C CA . ASP A 1 78 ? 6.156 35.906 23.094 1 62.91 78 ASP A CA 1
ATOM 552 C C . ASP A 1 78 ? 7.684 35.969 23.125 1 62.91 78 ASP A C 1
ATOM 554 O O . ASP A 1 78 ? 8.281 36.781 22.406 1 62.91 78 ASP A O 1
ATOM 558 N N . ASN A 1 79 ? 8.25 35.156 23.953 1 60.5 79 ASN A N 1
ATOM 559 C CA . ASN A 1 79 ? 9.695 35.25 24.062 1 60.5 79 ASN A CA 1
ATOM 560 C C . ASN A 1 79 ? 10.414 34.375 23.047 1 60.5 79 ASN A C 1
ATOM 562 O O . ASN A 1 79 ? 11.641 34.406 22.969 1 60.5 79 ASN A O 1
ATOM 566 N N . GLY A 1 80 ? 9.656 33.781 22.156 1 58.38 80 GLY A N 1
ATOM 567 C CA . GLY A 1 80 ? 10.211 32.969 21.109 1 58.38 80 GLY A CA 1
ATOM 568 C C . GLY A 1 80 ? 10.938 31.734 21.641 1 58.38 80 GLY A C 1
ATOM 569 O O . GLY A 1 80 ? 11.547 30.984 20.875 1 58.38 80 GLY A O 1
ATOM 570 N N . SER A 1 81 ? 10.906 31.609 22.922 1 64.25 81 SER A N 1
ATOM 571 C CA . SER A 1 81 ? 11.68 30.547 23.547 1 64.25 81 SER A CA 1
ATOM 572 C C . SER A 1 81 ? 11.07 29.172 23.266 1 64.25 81 SER A C 1
ATOM 574 O O . SER A 1 81 ? 11.758 28.156 23.344 1 64.25 81 SER A O 1
ATOM 576 N N . SER A 1 82 ? 9.82 29.203 23.016 1 69.56 82 SER A N 1
ATOM 577 C CA . SER A 1 82 ? 9.156 27.938 22.734 1 69.56 82 SER A CA 1
ATOM 578 C C . SER A 1 82 ? 8.133 28.109 21.609 1 69.56 82 SER A C 1
ATOM 580 O O . SER A 1 82 ? 7.5 29.156 21.484 1 69.56 82 SER A O 1
ATOM 582 N N . GLY A 1 83 ? 8.211 27.109 20.75 1 76 83 GLY A N 1
ATOM 583 C CA . GLY A 1 83 ? 7.246 27.172 19.656 1 76 83 GLY A CA 1
ATOM 584 C C . GLY A 1 83 ? 6.977 25.812 19.031 1 76 83 GLY A C 1
ATOM 585 O O . GLY A 1 83 ? 7.594 24.812 19.406 1 76 83 GLY A O 1
ATOM 586 N N . ILE A 1 84 ? 5.949 25.844 18.234 1 76 84 ILE A N 1
ATOM 587 C CA . ILE A 1 84 ? 5.508 24.609 17.578 1 76 84 ILE A CA 1
ATOM 588 C C . ILE A 1 84 ? 5.234 24.891 16.109 1 76 84 ILE A C 1
ATOM 590 O O . ILE A 1 84 ? 4.715 25.953 15.75 1 76 84 ILE A O 1
ATOM 594 N N . VAL A 1 85 ? 5.707 23.922 15.336 1 80.44 85 VAL A N 1
ATOM 595 C CA . VAL A 1 85 ? 5.332 23.984 13.922 1 80.44 85 VAL A CA 1
ATOM 596 C C . VAL A 1 85 ? 3.873 23.562 13.758 1 80.44 85 VAL A C 1
ATOM 598 O O . VAL A 1 85 ? 3.479 22.484 14.188 1 80.44 85 VAL A O 1
ATOM 601 N N . LEU A 1 86 ? 3.125 24.375 13.172 1 71.38 86 LEU A N 1
ATOM 602 C CA . LEU A 1 86 ? 1.694 24.125 13.023 1 71.38 86 LEU A CA 1
ATOM 603 C C . LEU A 1 86 ? 1.391 23.453 11.688 1 71.38 86 LEU A C 1
ATOM 605 O O . LEU A 1 86 ? 0.577 22.531 11.609 1 71.38 86 LEU A O 1
ATOM 609 N N . LEU A 1 87 ? 2.031 24.016 10.617 1 73.44 87 LEU A N 1
ATOM 610 C CA . LEU A 1 87 ? 1.796 23.516 9.266 1 73.44 87 LEU A CA 1
ATOM 611 C C . LEU A 1 87 ? 3.082 23.547 8.445 1 73.44 87 LEU A C 1
ATOM 613 O O . LEU A 1 87 ? 3.949 24.391 8.664 1 73.44 87 LEU A O 1
ATOM 617 N N . CYS A 1 88 ? 3.209 22.656 7.551 1 80.75 88 CYS A N 1
ATOM 618 C CA . CYS A 1 88 ? 4.332 22.562 6.625 1 80.75 88 CYS A CA 1
ATOM 619 C C . CYS A 1 88 ? 3.865 22.703 5.184 1 80.75 88 CYS A C 1
ATOM 621 O O . CYS A 1 88 ? 2.816 22.188 4.809 1 80.75 88 CYS A O 1
ATOM 623 N N . ASP A 1 89 ? 4.668 23.422 4.477 1 74.5 89 ASP A N 1
ATOM 624 C CA . ASP A 1 89 ? 4.355 23.547 3.057 1 74.5 89 ASP A CA 1
ATOM 625 C C . ASP A 1 89 ? 4.848 22.328 2.275 1 74.5 89 ASP A C 1
ATOM 627 O O . ASP A 1 89 ? 4.293 21.984 1.229 1 74.5 89 ASP A O 1
ATOM 631 N N . ASP A 1 90 ? 5.938 21.828 2.666 1 83.81 90 ASP A N 1
ATOM 632 C CA . ASP A 1 90 ? 6.551 20.625 2.09 1 83.81 90 ASP A CA 1
ATOM 633 C C . ASP A 1 90 ? 7.156 19.75 3.176 1 83.81 90 ASP A C 1
ATOM 635 O O . ASP A 1 90 ? 7.645 20.234 4.191 1 83.81 90 ASP A O 1
ATOM 639 N N . VAL A 1 91 ? 7.016 18.469 2.93 1 89.38 91 VAL A N 1
ATOM 640 C CA . VAL A 1 91 ? 7.543 17.531 3.914 1 89.38 91 VAL A CA 1
ATOM 641 C C . VAL A 1 91 ? 8.422 16.484 3.221 1 89.38 91 VAL A C 1
ATOM 643 O O . VAL A 1 91 ? 8.164 16.109 2.08 1 89.38 91 VAL A O 1
ATOM 646 N N . GLU A 1 92 ? 9.461 16.062 3.891 1 92.12 92 GLU A N 1
ATOM 647 C CA . GLU A 1 92 ? 10.297 15 3.344 1 92.12 92 GLU A CA 1
ATOM 648 C C . GLU A 1 92 ? 9.945 13.648 3.951 1 92.12 92 GLU A C 1
ATOM 650 O O . GLU A 1 92 ? 10.297 12.602 3.402 1 92.12 92 GLU A O 1
ATOM 655 N N . GLU A 1 93 ? 9.234 13.773 5.102 1 91.94 93 GLU A N 1
ATOM 656 C CA . GLU A 1 93 ? 8.891 12.523 5.777 1 91.94 93 GLU A CA 1
ATOM 657 C C . GLU A 1 93 ? 7.668 12.703 6.672 1 91.94 93 GLU A C 1
ATOM 659 O O . GLU A 1 93 ? 7.508 13.742 7.312 1 91.94 93 GLU A O 1
ATOM 664 N N . VAL A 1 94 ? 6.793 11.758 6.691 1 89.94 94 VAL A N 1
ATOM 665 C CA . VAL A 1 94 ? 5.707 11.633 7.66 1 89.94 94 VAL A CA 1
ATOM 666 C C . VAL A 1 94 ? 5.816 10.297 8.391 1 89.94 94 VAL A C 1
ATOM 668 O O . VAL A 1 94 ? 5.902 9.242 7.754 1 89.94 94 VAL A O 1
ATOM 671 N N . ARG A 1 95 ? 5.789 10.312 9.734 1 89.94 95 ARG A N 1
ATOM 672 C CA . ARG A 1 95 ? 5.977 9.117 10.539 1 89.94 95 ARG A CA 1
ATOM 673 C C . ARG A 1 95 ? 4.895 9 11.609 1 89.94 95 ARG A C 1
ATOM 675 O O . ARG A 1 95 ? 4.527 9.992 12.242 1 89.94 95 ARG A O 1
ATOM 682 N N . VAL A 1 96 ? 4.371 7.887 11.711 1 87 96 VAL A N 1
ATOM 683 C CA . VAL A 1 96 ? 3.494 7.52 12.82 1 87 96 VAL A CA 1
ATOM 684 C C . VAL A 1 96 ? 4.133 6.398 13.633 1 87 96 VAL A C 1
ATOM 686 O O . VAL A 1 96 ? 4.43 5.328 13.102 1 87 96 VAL A O 1
ATOM 689 N N . THR A 1 97 ? 4.395 6.688 14.922 1 87.5 97 THR A N 1
ATOM 690 C CA . THR A 1 97 ? 5.008 5.707 15.805 1 87.5 97 THR A CA 1
ATOM 691 C C . THR A 1 97 ? 4.223 5.586 17.109 1 87.5 97 THR A C 1
ATOM 693 O O . THR A 1 97 ? 3.916 6.594 17.75 1 87.5 97 THR A O 1
ATOM 696 N N . VAL A 1 98 ? 3.859 4.434 17.594 1 85.81 98 VAL A N 1
ATOM 697 C CA . VAL A 1 98 ? 3.121 4.242 18.844 1 85.81 98 VAL A CA 1
ATOM 698 C C . VAL A 1 98 ? 4.039 3.629 19.891 1 85.81 98 VAL A C 1
ATOM 700 O O . VAL A 1 98 ? 4.082 4.094 21.031 1 85.81 98 VAL A O 1
ATOM 703 N N . SER A 1 99 ? 4.824 2.551 19.594 1 83.69 99 SER A N 1
ATOM 704 C CA . SER A 1 99 ? 5.645 1.896 20.594 1 83.69 99 SER A CA 1
ATOM 705 C C . SER A 1 99 ? 7.055 1.629 20.078 1 83.69 99 SER A C 1
ATOM 707 O O . SER A 1 99 ? 7.879 1.043 20.781 1 83.69 99 SER A O 1
ATOM 709 N N . GLY A 1 100 ? 7.27 2.088 18.922 1 83.88 100 GLY A N 1
ATOM 710 C CA . GLY A 1 100 ? 8.578 1.883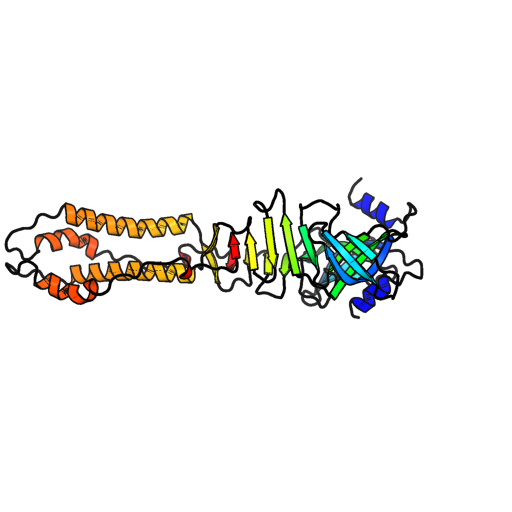 18.328 1 83.88 100 GLY A CA 1
ATOM 711 C C . GLY A 1 100 ? 8.523 1.591 16.844 1 83.88 100 GLY A C 1
ATOM 712 O O . GLY A 1 100 ? 7.449 1.619 16.25 1 83.88 100 GLY A O 1
ATOM 713 N N . ILE A 1 101 ? 9.703 1.374 16.344 1 84.56 101 ILE A N 1
ATOM 714 C CA . ILE A 1 101 ? 9.844 1.214 14.898 1 84.56 101 ILE A CA 1
ATOM 715 C C . ILE A 1 101 ? 9.031 0.012 14.43 1 84.56 101 ILE A C 1
ATOM 717 O O . ILE A 1 101 ? 8.531 -0.005 13.305 1 84.56 101 ILE A O 1
ATOM 721 N N . ASP A 1 102 ? 8.781 -0.956 15.312 1 90 102 ASP A N 1
ATOM 722 C CA . ASP A 1 102 ? 8.031 -2.152 14.945 1 90 102 ASP A CA 1
ATOM 723 C C . ASP A 1 102 ? 6.531 -1.878 14.938 1 90 102 ASP A C 1
ATOM 725 O O . ASP A 1 102 ? 5.738 -2.734 14.531 1 90 102 ASP A O 1
ATOM 729 N N . ASN A 1 103 ? 6.191 -0.786 15.391 1 92 103 ASN A N 1
ATOM 730 C CA . ASN A 1 103 ? 4.812 -0.302 15.352 1 92 103 ASN A CA 1
ATOM 731 C C . ASN A 1 103 ? 4.727 1.101 14.758 1 92 103 ASN A C 1
ATOM 733 O O . ASN A 1 103 ? 4.434 2.062 15.469 1 92 103 ASN A O 1
ATOM 737 N N . SER A 1 104 ? 5.117 1.135 13.469 1 93.31 104 SER A N 1
ATOM 738 C CA . SER A 1 104 ? 5.27 2.449 12.859 1 93.31 104 SER A CA 1
ATOM 739 C C . SER A 1 104 ? 4.871 2.422 11.383 1 93.31 104 SER A C 1
ATOM 741 O O . SER A 1 104 ? 4.777 1.351 10.781 1 93.31 104 SER A O 1
ATOM 743 N N . LEU A 1 105 ? 4.504 3.564 10.875 1 93.38 105 LEU A N 1
ATOM 744 C CA . LEU A 1 105 ? 4.293 3.881 9.469 1 93.38 105 LEU A CA 1
ATOM 745 C C . LEU A 1 105 ? 5.164 5.055 9.039 1 93.38 105 LEU A C 1
ATOM 747 O O . LEU A 1 105 ? 5.176 6.098 9.695 1 93.38 105 LEU A O 1
ATOM 751 N N . LEU A 1 106 ? 5.93 4.805 8.023 1 94.38 106 LEU A N 1
ATOM 752 C CA . LEU A 1 106 ? 6.785 5.855 7.492 1 94.38 106 LEU A CA 1
ATOM 753 C C . LEU A 1 106 ? 6.531 6.062 6.004 1 94.38 106 LEU A C 1
ATOM 755 O O . LEU A 1 106 ? 6.441 5.094 5.246 1 94.38 106 LEU A O 1
ATOM 759 N N . VAL A 1 107 ? 6.336 7.277 5.598 1 94.12 107 VAL A N 1
ATOM 760 C CA . VAL A 1 107 ? 6.219 7.652 4.191 1 94.12 107 VAL A CA 1
ATOM 761 C C . VAL A 1 107 ? 7.293 8.68 3.838 1 94.12 107 VAL A C 1
ATOM 763 O O . VAL A 1 107 ? 7.391 9.727 4.477 1 94.12 107 VAL A O 1
ATOM 766 N N . ASN A 1 108 ? 8.086 8.398 2.891 1 93.69 108 ASN A N 1
ATOM 767 C CA . ASN A 1 108 ? 9.078 9.344 2.389 1 93.69 108 ASN A CA 1
ATOM 768 C C . ASN A 1 108 ? 9.398 9.094 0.919 1 93.69 108 ASN A C 1
ATOM 770 O O . ASN A 1 108 ? 8.617 8.461 0.209 1 93.69 108 ASN A O 1
ATOM 774 N N . ASP A 1 109 ? 10.586 9.617 0.456 1 91.75 109 ASP A N 1
ATOM 775 C CA . ASP A 1 109 ? 10.922 9.531 -0.963 1 91.75 109 ASP A CA 1
ATOM 776 C C . ASP A 1 109 ? 11.211 8.086 -1.372 1 91.75 109 ASP A C 1
ATOM 778 O O . ASP A 1 109 ? 11.109 7.738 -2.549 1 91.75 109 ASP A O 1
ATOM 782 N N . ASP A 1 110 ? 11.5 7.242 -0.429 1 91.88 110 ASP A N 1
ATOM 783 C CA . ASP A 1 110 ? 11.812 5.848 -0.718 1 91.88 110 ASP A CA 1
ATOM 784 C C . ASP A 1 110 ? 10.547 5.008 -0.812 1 91.88 110 ASP A C 1
ATOM 786 O O . ASP A 1 110 ? 10.555 3.92 -1.391 1 91.88 110 ASP A O 1
ATOM 790 N N . GLY A 1 111 ? 9.539 5.465 -0.277 1 94.62 111 GLY A N 1
ATOM 791 C CA . GLY A 1 111 ? 8.273 4.742 -0.308 1 94.62 111 GLY A CA 1
ATOM 792 C C . GLY A 1 111 ? 7.598 4.668 1.046 1 94.62 111 GLY A C 1
ATOM 793 O O . GLY A 1 111 ? 7.625 5.633 1.814 1 94.62 111 GLY A O 1
ATOM 794 N N . ILE A 1 112 ? 6.895 3.592 1.28 1 96.31 112 ILE A N 1
ATOM 795 C CA . ILE A 1 112 ? 6.145 3.369 2.512 1 96.31 112 ILE A CA 1
ATOM 796 C C . ILE A 1 112 ? 6.758 2.205 3.287 1 96.31 112 ILE A C 1
ATOM 798 O O . ILE A 1 112 ? 7.008 1.139 2.721 1 96.31 112 ILE A O 1
ATOM 802 N N . ILE A 1 113 ? 7.059 2.375 4.504 1 96.44 113 ILE A N 1
ATOM 803 C CA . ILE A 1 113 ? 7.609 1.336 5.367 1 96.44 113 ILE A CA 1
ATOM 804 C C . ILE A 1 113 ? 6.633 1.043 6.508 1 96.44 113 ILE A C 1
ATOM 806 O O . ILE A 1 113 ? 6.277 1.941 7.273 1 96.44 113 ILE A O 1
ATOM 810 N N . LEU A 1 114 ? 6.176 -0.145 6.516 1 95.5 114 LEU A N 1
ATOM 811 C CA . LEU A 1 114 ? 5.285 -0.619 7.57 1 95.5 114 LEU A CA 1
ATOM 812 C C . LEU A 1 114 ? 6.055 -1.434 8.602 1 95.5 114 LEU A C 1
ATOM 814 O O . LEU A 1 114 ? 6.762 -2.379 8.258 1 95.5 114 LEU A O 1
ATOM 818 N N . ASN A 1 115 ? 5.949 -1.053 9.828 1 95.12 115 ASN A N 1
ATOM 819 C CA . ASN A 1 115 ? 6.512 -1.78 10.961 1 95.12 115 ASN A CA 1
ATOM 820 C C . ASN A 1 115 ? 7.988 -2.094 10.75 1 95.12 115 ASN A C 1
ATOM 822 O O . ASN A 1 115 ? 8.414 -3.24 10.906 1 95.12 115 ASN A O 1
ATOM 826 N N . GLY A 1 116 ? 8.703 -1.08 10.273 1 93.69 116 GLY A N 1
ATOM 827 C CA . GLY A 1 116 ? 10.148 -1.187 10.141 1 93.69 116 GLY A CA 1
ATOM 828 C C . GLY A 1 116 ? 10.586 -1.795 8.828 1 93.69 116 GLY A C 1
ATOM 829 O O . GLY A 1 116 ? 11.742 -1.67 8.43 1 93.69 116 GLY A O 1
ATOM 830 N N . GLY A 1 117 ? 9.75 -2.523 8.156 1 95.75 117 GLY A N 1
ATOM 831 C CA . GLY A 1 117 ? 9.992 -2.961 6.793 1 95.75 117 GLY A CA 1
ATOM 832 C C . GLY A 1 117 ? 10.922 -4.156 6.703 1 95.75 117 GLY A C 1
ATOM 833 O O . GLY A 1 117 ? 11.5 -4.426 5.648 1 95.75 117 GLY A O 1
ATOM 834 N N . ASN A 1 118 ? 11.07 -4.906 7.754 1 95.12 118 ASN A N 1
ATOM 835 C CA . ASN A 1 118 ? 12.109 -5.922 7.82 1 95.12 118 ASN A CA 1
ATOM 836 C C . ASN A 1 118 ? 11.672 -7.223 7.156 1 95.12 118 ASN A C 1
ATOM 838 O O . ASN A 1 118 ? 12.484 -8.133 6.957 1 95.12 118 ASN A O 1
ATOM 842 N N . LEU A 1 119 ? 10.453 -7.375 6.703 1 94.62 119 LEU A N 1
ATOM 843 C CA . LEU A 1 119 ? 9.953 -8.617 6.117 1 94.62 119 LEU A CA 1
ATOM 844 C C . LEU A 1 119 ? 9.914 -8.516 4.598 1 94.62 119 LEU A C 1
ATOM 846 O O . LEU A 1 119 ? 9.344 -9.383 3.932 1 94.62 119 LEU A O 1
ATOM 850 N N . GLY A 1 120 ? 10.414 -7.406 4.043 1 95.44 120 GLY A N 1
ATOM 851 C CA . GLY A 1 120 ? 10.445 -7.234 2.598 1 95.44 120 GLY A CA 1
ATOM 852 C C . GLY A 1 120 ? 9.242 -6.484 2.059 1 95.44 120 GLY A C 1
ATOM 853 O O . GLY A 1 120 ? 8.461 -5.926 2.826 1 95.44 120 GLY A O 1
ATOM 854 N N . GLY A 1 121 ? 9.141 -6.488 0.72 1 96.81 121 GLY A N 1
ATOM 855 C CA . GLY A 1 121 ? 8.117 -5.711 0.035 1 96.81 121 GLY A CA 1
ATOM 856 C C . GLY A 1 121 ? 6.797 -6.441 -0.092 1 96.81 121 GLY A C 1
ATOM 857 O O . GLY A 1 121 ? 6.73 -7.656 0.117 1 96.81 121 GLY A O 1
ATOM 858 N N . LEU A 1 122 ? 5.812 -5.668 -0.361 1 97.06 122 LEU A N 1
ATOM 859 C CA . LEU A 1 122 ? 4.508 -6.258 -0.639 1 97.06 122 LEU A CA 1
ATOM 860 C C . LEU A 1 122 ? 4.523 -7.016 -1.961 1 97.06 122 LEU A C 1
ATOM 862 O O . LEU A 1 122 ? 5.477 -6.902 -2.736 1 97.06 122 LEU A O 1
ATOM 866 N N . VAL A 1 123 ? 3.547 -7.887 -2.104 1 97 123 VAL A N 1
ATOM 867 C CA . VAL A 1 123 ? 3.471 -8.734 -3.291 1 97 123 VAL A CA 1
ATOM 868 C C . VAL A 1 123 ? 2.668 -8.031 -4.379 1 97 123 VAL A C 1
ATOM 870 O O . VAL A 1 123 ? 1.565 -7.535 -4.125 1 97 123 VAL A O 1
ATOM 873 N N . LYS A 1 124 ? 3.244 -7.988 -5.582 1 97.69 124 LYS A N 1
ATOM 874 C CA . LYS A 1 124 ? 2.514 -7.527 -6.762 1 97.69 124 LYS A CA 1
ATOM 875 C C . LYS A 1 124 ? 1.595 -8.625 -7.301 1 97.69 124 LYS A C 1
ATOM 877 O O . LYS A 1 124 ? 2.064 -9.625 -7.832 1 97.69 124 LYS A O 1
ATOM 882 N N . VAL A 1 125 ? 0.277 -8.32 -7.203 1 97.94 125 VAL A N 1
ATOM 883 C CA . VAL A 1 125 ? -0.735 -9.359 -7.383 1 97.94 125 VAL A CA 1
ATOM 884 C C . VAL A 1 125 ? -0.701 -9.875 -8.82 1 97.94 125 VAL A C 1
ATOM 886 O O . VAL A 1 125 ? -0.872 -11.07 -9.062 1 97.94 125 VAL A O 1
ATOM 889 N N . GLU A 1 126 ? -0.476 -9 -9.766 1 97.62 126 GLU A N 1
ATOM 890 C CA . GLU A 1 126 ? -0.455 -9.422 -11.164 1 97.62 126 GLU A CA 1
ATOM 891 C C . GLU A 1 126 ? 0.744 -10.32 -11.453 1 97.62 126 GLU A C 1
ATOM 893 O O . GLU A 1 126 ? 0.614 -11.328 -12.141 1 97.62 126 GLU A O 1
ATOM 898 N N . GLU A 1 127 ? 1.863 -9.969 -10.938 1 97.81 127 GLU A N 1
ATOM 899 C CA . GLU A 1 127 ? 3.074 -10.758 -11.141 1 97.81 127 GLU A CA 1
ATOM 900 C C . GLU A 1 127 ? 2.977 -12.117 -10.445 1 97.81 127 GLU A C 1
ATOM 902 O O . GLU A 1 127 ? 3.434 -13.125 -10.984 1 97.81 127 GLU A O 1
ATOM 907 N N . LEU A 1 128 ? 2.371 -12.141 -9.266 1 97.56 128 LEU A N 1
ATOM 908 C CA . LEU A 1 128 ? 2.113 -13.398 -8.578 1 97.56 128 LEU A CA 1
ATOM 909 C C . LEU A 1 128 ? 1.219 -14.305 -9.422 1 97.56 128 LEU A C 1
ATOM 911 O O . LEU A 1 128 ? 1.495 -15.5 -9.57 1 97.56 128 LEU A O 1
ATOM 915 N N . THR A 1 129 ? 0.229 -13.703 -10.008 1 98 129 THR A N 1
ATOM 916 C CA . THR A 1 129 ? -0.705 -14.445 -10.844 1 98 129 THR A CA 1
ATOM 917 C C . THR A 1 129 ? 0.012 -15.047 -12.047 1 98 129 THR A C 1
ATOM 919 O O . THR A 1 129 ? -0.23 -16.203 -12.406 1 98 129 THR A O 1
ATOM 922 N N . ARG A 1 130 ? 0.863 -14.32 -12.617 1 97.44 130 ARG A N 1
ATOM 923 C CA . ARG A 1 130 ? 1.623 -14.812 -13.766 1 97.44 130 ARG A CA 1
ATOM 924 C C . ARG A 1 130 ? 2.455 -16.031 -13.383 1 97.44 130 ARG A C 1
ATOM 926 O O . ARG A 1 130 ? 2.574 -16.984 -14.164 1 97.44 130 ARG A O 1
ATOM 933 N N . ARG A 1 131 ? 2.971 -15.992 -12.156 1 96.81 131 ARG A N 1
ATOM 934 C CA . ARG A 1 131 ? 3.775 -17.125 -11.703 1 96.81 131 ARG A CA 1
ATOM 935 C C . ARG A 1 131 ? 2.918 -18.359 -11.516 1 96.81 131 ARG A C 1
ATOM 937 O O . ARG A 1 131 ? 3.307 -19.453 -11.922 1 96.81 131 ARG A O 1
ATOM 944 N N . PHE A 1 132 ? 1.721 -18.203 -10.969 1 96.62 132 PHE A N 1
ATOM 945 C CA . PHE A 1 132 ? 0.784 -19.297 -10.82 1 96.62 132 PHE A CA 1
ATOM 946 C C . PHE A 1 132 ? 0.41 -19.891 -12.172 1 96.62 132 PHE A C 1
ATOM 948 O O . PHE A 1 132 ? 0.429 -21.109 -12.359 1 96.62 132 PHE A O 1
ATOM 955 N N . ASN A 1 133 ? 0.222 -19.031 -13.062 1 98.06 133 ASN A N 1
ATOM 956 C CA . ASN A 1 133 ? -0.221 -19.469 -14.383 1 98.06 133 ASN A CA 1
ATOM 957 C C . ASN A 1 133 ? 0.862 -20.266 -15.094 1 98.06 133 ASN A C 1
ATOM 959 O O . ASN A 1 133 ? 0.561 -21.234 -15.812 1 98.06 133 ASN A O 1
ATOM 963 N N . LEU A 1 134 ? 2.053 -19.875 -14.898 1 97.38 134 LEU A N 1
ATOM 964 C CA . LEU A 1 134 ? 3.158 -20.625 -15.484 1 97.38 134 LEU A CA 1
ATOM 965 C C . LEU A 1 134 ? 3.166 -22.062 -14.984 1 97.38 134 LEU A C 1
ATOM 967 O O . LEU A 1 134 ? 3.301 -23 -15.781 1 97.38 134 LEU A O 1
ATOM 971 N N . ILE A 1 135 ? 2.975 -22.234 -13.734 1 97.56 135 ILE A N 1
ATOM 972 C CA . ILE A 1 135 ? 2.988 -23.562 -13.117 1 97.56 135 ILE A CA 1
ATOM 973 C C . ILE A 1 135 ? 1.756 -24.344 -13.555 1 97.56 135 ILE A C 1
ATOM 975 O O . ILE A 1 135 ? 1.865 -25.5 -13.961 1 97.56 135 ILE A O 1
ATOM 979 N N . GLU A 1 136 ? 0.632 -23.719 -13.531 1 98 136 GLU A N 1
ATOM 980 C CA . GLU A 1 136 ? -0.632 -24.359 -13.883 1 98 136 GLU A CA 1
ATOM 981 C C . GLU A 1 136 ? -0.636 -24.797 -15.344 1 98 136 GLU A C 1
ATOM 983 O O . GLU A 1 136 ? -1.079 -25.906 -15.664 1 98 136 GLU A O 1
ATOM 988 N N . ARG A 1 137 ? -0.127 -23.984 -16.203 1 98.06 137 ARG A N 1
ATOM 989 C CA . ARG A 1 137 ? -0.065 -24.328 -17.625 1 98.06 137 ARG A CA 1
ATOM 990 C C . ARG A 1 137 ? 0.884 -25.5 -17.859 1 98.06 137 ARG A C 1
ATOM 992 O O . ARG A 1 137 ? 0.629 -26.344 -18.719 1 98.06 137 ARG A O 1
ATOM 999 N N . ASP A 1 138 ? 1.976 -25.484 -17.094 1 98.06 138 ASP A N 1
ATOM 1000 C CA . ASP A 1 138 ? 2.93 -26.578 -17.25 1 98.06 138 ASP A CA 1
ATOM 1001 C C . ASP A 1 138 ? 2.301 -27.922 -16.859 1 98.06 138 ASP A C 1
ATOM 1003 O O . ASP A 1 138 ? 2.467 -28.922 -17.562 1 98.06 138 ASP A O 1
ATOM 1007 N N . ILE A 1 139 ? 1.562 -27.922 -15.812 1 97.81 139 ILE A N 1
ATOM 1008 C CA . ILE A 1 139 ? 0.875 -29.125 -15.352 1 97.81 139 ILE A CA 1
ATOM 1009 C C . ILE A 1 139 ? -0.191 -29.531 -16.375 1 97.81 139 ILE A C 1
ATOM 1011 O O . ILE A 1 139 ? -0.32 -30.719 -16.703 1 97.81 139 ILE A O 1
ATOM 1015 N N . ASN A 1 140 ? -0.894 -28.562 -16.875 1 98.25 140 ASN A N 1
ATOM 1016 C CA . ASN A 1 140 ? -1.934 -28.828 -17.859 1 98.25 140 ASN A CA 1
ATOM 1017 C C . ASN A 1 140 ? -1.348 -29.391 -19.156 1 98.25 140 ASN A C 1
ATOM 1019 O O . ASN A 1 140 ? -1.972 -30.234 -19.812 1 98.25 140 ASN A O 1
ATOM 1023 N N . ARG A 1 141 ? -0.203 -28.922 -19.469 1 98.06 141 ARG A N 1
ATOM 1024 C CA . ARG A 1 141 ? 0.472 -29.469 -20.641 1 98.06 141 ARG A CA 1
ATOM 1025 C C . ARG A 1 141 ? 0.792 -30.953 -20.438 1 98.06 141 ARG A C 1
ATOM 1027 O O . ARG A 1 141 ? 0.617 -31.766 -21.344 1 98.06 141 ARG A O 1
ATOM 1034 N N . LEU A 1 142 ? 1.251 -31.297 -19.281 1 97.5 142 LEU A N 1
ATOM 1035 C CA . LEU A 1 142 ? 1.504 -32.688 -18.969 1 97.5 142 LEU A CA 1
ATOM 1036 C C . LEU A 1 142 ? 0.222 -33.531 -19.078 1 97.5 142 LEU A C 1
ATOM 1038 O O . LEU A 1 142 ? 0.223 -34.625 -19.656 1 97.5 142 LEU A O 1
ATOM 1042 N N . LYS A 1 143 ? -0.826 -33 -18.609 1 97.88 143 LYS A N 1
ATOM 1043 C CA . LYS A 1 143 ? -2.113 -33.688 -18.688 1 97.88 143 LYS A CA 1
ATOM 1044 C C . LYS A 1 143 ? -2.549 -33.906 -20.125 1 97.88 143 LYS A C 1
ATOM 1046 O O . LYS A 1 143 ? -3.014 -35 -20.484 1 97.88 143 LYS A O 1
ATOM 1051 N N . GLU A 1 144 ? -2.375 -32.906 -20.875 1 97.88 144 GLU A N 1
ATOM 1052 C CA . GLU A 1 144 ? -2.717 -33 -22.297 1 97.88 144 GLU A CA 1
ATOM 1053 C C . GLU A 1 144 ? -1.894 -34.094 -22.984 1 97.88 144 GLU A C 1
ATOM 1055 O O . GLU A 1 144 ? -2.414 -34.812 -23.812 1 97.88 144 GLU A O 1
ATOM 1060 N N . LEU A 1 145 ? -0.625 -34.156 -22.625 1 97.25 145 LEU A N 1
ATOM 1061 C CA . LEU A 1 145 ? 0.264 -35.156 -23.203 1 97.25 145 LEU A CA 1
ATOM 1062 C C . LEU A 1 145 ? -0.181 -36.562 -22.812 1 97.25 145 LEU A C 1
ATOM 1064 O O . LEU A 1 145 ? -0.218 -37.469 -23.641 1 97.25 145 LEU A O 1
ATOM 1068 N N . MET A 1 146 ? -0.547 -36.625 -21.578 1 96.25 146 MET A N 1
ATOM 1069 C CA . MET A 1 146 ? -0.994 -37.938 -21.094 1 96.25 146 MET A CA 1
ATOM 1070 C C . MET A 1 146 ? -2.297 -38.344 -21.781 1 96.25 146 MET A C 1
ATOM 1072 O O . MET A 1 146 ? -2.475 -39.531 -22.125 1 96.25 146 MET A O 1
ATOM 1076 N N . MET A 1 147 ? -3.146 -37.406 -22.062 1 95.69 147 MET A N 1
ATOM 1077 C CA . MET A 1 147 ? -4.418 -37.688 -22.719 1 95.69 147 MET A CA 1
ATOM 1078 C C . MET A 1 147 ? -4.207 -38.062 -24.188 1 95.69 147 MET A C 1
ATOM 1080 O O . MET A 1 147 ? -4.859 -39 -24.688 1 95.69 147 MET A O 1
ATOM 1084 N N . SER A 1 148 ? -3.268 -37.469 -24.781 1 96.31 148 SER A N 1
ATOM 1085 C CA . SER A 1 148 ? -3.041 -37.656 -26.203 1 96.31 148 SER A CA 1
ATOM 1086 C C . SER A 1 148 ? -2.188 -38.906 -26.469 1 96.31 148 SER A C 1
ATOM 1088 O O . SER A 1 148 ? -2.133 -39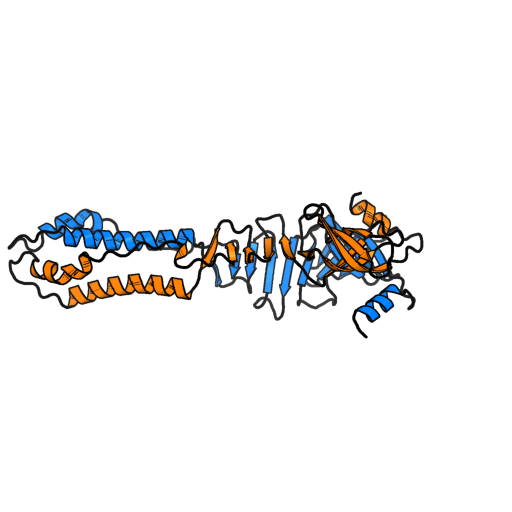.375 -27.609 1 96.31 148 SER A O 1
ATOM 1090 N N . TRP A 1 149 ? -1.589 -39.344 -25.438 1 96.75 149 TRP A N 1
ATOM 1091 C CA . TRP A 1 149 ? -0.703 -40.5 -25.547 1 96.75 149 TRP A CA 1
ATOM 1092 C C . TRP A 1 149 ? -1.492 -41.781 -25.891 1 96.75 149 TRP A C 1
ATOM 1094 O O . TRP A 1 149 ? -2.535 -42.031 -25.297 1 96.75 149 TRP A O 1
ATOM 1104 N N . SER A 1 150 ? -0.976 -42.469 -26.938 1 96.5 150 SER A N 1
ATOM 1105 C CA . SER A 1 150 ? -1.477 -43.812 -27.281 1 96.5 150 SER A CA 1
ATOM 1106 C C . SER A 1 150 ? -0.431 -44.875 -27 1 96.5 150 SER A C 1
ATOM 1108 O O . SER A 1 150 ? 0.579 -44.969 -27.703 1 96.5 150 SER A O 1
ATOM 1110 N N . PRO A 1 151 ? -0.668 -45.656 -25.969 1 95.5 151 PRO A N 1
ATOM 1111 C CA . PRO A 1 151 ? 0.293 -46.719 -25.656 1 95.5 151 PRO A CA 1
ATOM 1112 C C . PRO A 1 151 ? 0.507 -47.688 -26.812 1 95.5 151 PRO A C 1
ATOM 1114 O O . PRO A 1 151 ? -0.442 -48.031 -27.531 1 95.5 151 PRO A O 1
ATOM 1117 N N . ILE A 1 152 ? 1.797 -48.094 -27.094 1 95.5 152 ILE A N 1
ATOM 1118 C CA . ILE A 1 152 ? 2.174 -49.062 -28.109 1 95.5 152 ILE A CA 1
ATOM 1119 C C . ILE A 1 152 ? 2.717 -50.344 -27.422 1 95.5 152 ILE A C 1
ATOM 1121 O O . ILE A 1 152 ? 3.697 -50.281 -26.688 1 95.5 152 ILE A O 1
ATOM 1125 N N . PRO A 1 153 ? 2.061 -51.469 -27.75 1 94 153 PRO A N 1
ATOM 1126 C CA . PRO A 1 153 ? 2.52 -52.688 -27.125 1 94 153 PRO A CA 1
ATOM 1127 C C . PRO A 1 153 ? 3.996 -52.969 -27.391 1 94 153 PRO A C 1
ATOM 1129 O O . PRO A 1 153 ? 4.488 -52.75 -28.5 1 94 153 PRO A O 1
ATOM 1132 N N . GLN A 1 154 ? 4.703 -53.406 -26.328 1 93.62 154 GLN A N 1
ATOM 1133 C CA . GLN A 1 154 ? 6.07 -53.906 -26.344 1 93.62 154 GLN A CA 1
ATOM 1134 C C . GLN A 1 154 ? 7.066 -52.812 -26.688 1 93.62 154 GLN A C 1
ATOM 1136 O O . GLN A 1 154 ? 8.219 -53.094 -27.016 1 93.62 154 GLN A O 1
ATOM 1141 N N . ASP A 1 155 ? 6.672 -51.5 -26.625 1 93.88 155 ASP A N 1
ATOM 1142 C CA . ASP A 1 155 ? 7.617 -50.469 -27 1 93.88 155 ASP A CA 1
ATOM 1143 C C . ASP A 1 155 ? 8.383 -49.969 -25.781 1 93.88 155 ASP A C 1
ATOM 1145 O O . ASP A 1 155 ? 9.242 -49.062 -25.891 1 93.88 155 ASP A O 1
ATOM 1149 N N . GLY A 1 156 ? 8.031 -50.406 -24.609 1 89.56 156 GLY A N 1
ATOM 1150 C CA . GLY A 1 156 ? 8.711 -50.031 -23.375 1 89.56 156 GLY A CA 1
ATOM 1151 C C . GLY A 1 156 ? 8.469 -48.594 -22.969 1 89.56 156 GLY A C 1
ATOM 1152 O O . GLY A 1 156 ? 9.242 -48.031 -22.203 1 89.56 156 GLY A O 1
ATOM 1153 N N . GLY A 1 157 ? 7.535 -47.906 -23.578 1 90.94 157 GLY A N 1
ATOM 1154 C CA . GLY A 1 157 ? 7.25 -46.531 -23.25 1 90.94 157 GLY A CA 1
ATOM 1155 C C . GLY A 1 157 ? 7.879 -45.562 -24.234 1 90.94 157 GLY A C 1
ATOM 1156 O O . GLY A 1 157 ? 7.875 -44.344 -24 1 90.94 157 GLY A O 1
ATOM 1157 N N . ALA A 1 158 ? 8.391 -46.062 -25.312 1 94 158 ALA A N 1
ATOM 1158 C CA . ALA A 1 158 ? 9.07 -45.25 -26.297 1 94 158 ALA A CA 1
ATOM 1159 C C . ALA A 1 158 ? 8.125 -44.188 -26.891 1 94 158 ALA A C 1
ATOM 1161 O O . ALA A 1 158 ? 8.523 -43.062 -27.125 1 94 158 ALA A O 1
ATOM 1162 N N . SER A 1 159 ? 6.879 -44.531 -27.125 1 96 159 SER A N 1
ATOM 1163 C CA . SER A 1 159 ? 5.895 -43.594 -27.672 1 96 159 SER A CA 1
ATOM 1164 C C . SER A 1 159 ? 5.621 -42.438 -26.719 1 96 159 SER A C 1
ATOM 1166 O O . SER A 1 159 ? 5.523 -41.281 -27.125 1 96 159 SER A O 1
ATOM 1168 N N . LEU A 1 160 ? 5.555 -42.656 -25.391 1 94.94 160 LEU A N 1
ATOM 1169 C CA . LEU A 1 160 ? 5.355 -41.625 -24.391 1 94.94 160 LEU A CA 1
ATOM 1170 C C . LEU A 1 160 ? 6.555 -40.688 -24.328 1 94.94 160 LEU A C 1
ATOM 1172 O O . LEU A 1 160 ? 6.391 -39.469 -24.281 1 94.94 160 LEU A O 1
ATOM 1176 N N . LYS A 1 161 ? 7.715 -41.312 -24.266 1 95.12 161 LYS A N 1
ATOM 1177 C CA . LYS A 1 161 ? 8.938 -40.531 -24.188 1 95.12 161 LYS A CA 1
ATOM 1178 C C . LYS A 1 161 ? 9.047 -39.562 -25.375 1 95.12 161 LYS A C 1
ATOM 1180 O O . LYS A 1 161 ? 9.406 -38.406 -25.219 1 95.12 161 LYS A O 1
ATOM 1185 N N . ALA A 1 162 ? 8.758 -40.094 -26.547 1 96.31 162 ALA A N 1
ATOM 1186 C CA . ALA A 1 162 ? 8.82 -39.25 -27.75 1 96.31 162 ALA A CA 1
ATOM 1187 C C . ALA A 1 162 ? 7.812 -38.125 -27.688 1 96.31 162 ALA A C 1
ATOM 1189 O O . ALA A 1 162 ? 8.148 -36.969 -27.984 1 96.31 162 ALA A O 1
ATOM 1190 N N . LEU A 1 163 ? 6.609 -38.344 -27.188 1 96.19 163 LEU A N 1
ATOM 1191 C CA . LEU A 1 163 ? 5.543 -37.375 -27.109 1 96.19 163 LEU A CA 1
ATOM 1192 C C . LEU A 1 163 ? 5.883 -36.281 -26.078 1 96.19 163 LEU A C 1
ATOM 1194 O O . LEU A 1 163 ? 5.562 -35.125 -26.281 1 96.19 163 LEU A O 1
ATOM 1198 N N . ALA A 1 164 ? 6.562 -36.656 -24.969 1 96.69 164 ALA A N 1
ATOM 1199 C CA . ALA A 1 164 ? 6.809 -35.75 -23.828 1 96.69 164 ALA A CA 1
ATOM 1200 C C . ALA A 1 164 ? 8.133 -35 -24 1 96.69 164 ALA A C 1
ATOM 1202 O O . ALA A 1 164 ? 8.555 -34.281 -23.109 1 96.69 164 ALA A O 1
ATOM 1203 N N . SER A 1 165 ? 8.797 -35.219 -25.109 1 97.12 165 SER A N 1
ATOM 1204 C CA . SER A 1 165 ? 10.172 -34.75 -25.25 1 97.12 165 SER A CA 1
ATOM 1205 C C . SER A 1 165 ? 10.273 -33.25 -25.109 1 97.12 165 SER A C 1
ATOM 1207 O O . SER A 1 165 ? 11.156 -32.75 -24.406 1 97.12 165 SER A O 1
ATOM 1209 N N . SER A 1 166 ? 9.367 -32.5 -25.719 1 96.69 166 SER A N 1
ATOM 1210 C CA . SER A 1 166 ? 9.43 -31.047 -25.641 1 96.69 166 SER A CA 1
ATOM 1211 C C . SER A 1 166 ? 9.094 -30.547 -24.25 1 96.69 166 SER A C 1
ATOM 1213 O O . SER A 1 166 ? 9.719 -29.594 -23.75 1 96.69 166 SER A O 1
ATOM 1215 N N . TRP A 1 167 ? 8.156 -31.094 -23.609 1 97.12 167 TRP A N 1
ATOM 1216 C CA . TRP A 1 167 ? 7.75 -30.703 -22.266 1 97.12 167 TRP A CA 1
ATOM 1217 C C . TRP A 1 167 ? 8.859 -30.984 -21.25 1 97.12 167 TRP A C 1
ATOM 1219 O O . TRP A 1 167 ? 9.188 -30.125 -20.438 1 97.12 167 TRP A O 1
ATOM 1229 N N . SER A 1 168 ? 9.5 -32.188 -21.406 1 95.94 168 SER A N 1
ATOM 1230 C CA . SER A 1 168 ? 10.523 -32.594 -20.438 1 95.94 168 SER A CA 1
ATOM 1231 C C . SER A 1 168 ? 11.812 -31.812 -20.625 1 95.94 168 SER A C 1
ATOM 1233 O O . SER A 1 168 ? 12.602 -31.672 -19.703 1 95.94 168 SER A O 1
ATOM 1235 N N . ALA A 1 169 ? 12.039 -31.203 -21.719 1 96.69 169 ALA A N 1
ATOM 1236 C CA . ALA A 1 169 ? 13.25 -30.453 -22.031 1 96.69 169 ALA A CA 1
ATOM 1237 C C . ALA A 1 169 ? 13.141 -29 -21.547 1 96.69 169 ALA A C 1
ATOM 1239 O O . ALA A 1 169 ? 14.117 -28.266 -21.578 1 96.69 169 ALA A O 1
ATOM 1240 N N . ALA A 1 170 ? 11.984 -28.578 -21.031 1 96.81 170 ALA A N 1
ATOM 1241 C CA . ALA A 1 170 ? 11.742 -27.188 -20.656 1 96.81 170 ALA A CA 1
ATOM 1242 C C . ALA A 1 170 ? 11.43 -27.062 -19.172 1 96.81 170 ALA A C 1
ATOM 1244 O O . ALA A 1 170 ? 10.281 -26.844 -18.797 1 96.81 170 ALA A O 1
ATOM 1245 N N . PRO A 1 171 ? 12.461 -27.141 -18.328 1 96.12 171 PRO A N 1
ATOM 1246 C CA . PRO A 1 171 ? 12.203 -27.031 -16.891 1 96.12 171 PRO A CA 1
ATOM 1247 C C . PRO A 1 171 ? 11.641 -25.656 -16.5 1 96.12 171 PRO A C 1
ATOM 1249 O O . PRO A 1 171 ? 11.977 -24.656 -17.125 1 96.12 171 PRO A O 1
ATOM 1252 N N . LEU A 1 172 ? 10.797 -25.703 -15.469 1 96.19 172 LEU A N 1
ATOM 1253 C CA . LEU A 1 172 ? 10.359 -24.453 -14.867 1 96.19 172 LEU A CA 1
ATOM 1254 C C . LEU A 1 172 ? 11.523 -23.719 -14.203 1 96.19 172 LEU A C 1
ATOM 1256 O O . LEU A 1 172 ? 12.359 -24.359 -13.555 1 96.19 172 LEU A O 1
ATOM 1260 N N . ILE A 1 173 ? 11.547 -22.438 -14.508 1 95.81 173 ILE A N 1
ATOM 1261 C CA . ILE A 1 173 ? 12.516 -21.609 -13.789 1 95.81 173 ILE A CA 1
ATOM 1262 C C . ILE A 1 173 ? 11.969 -21.266 -12.406 1 95.81 173 ILE A C 1
ATOM 1264 O O . ILE A 1 173 ? 10.836 -20.781 -12.281 1 95.81 173 ILE A O 1
ATOM 1268 N N . GLU A 1 174 ? 12.797 -21.547 -11.438 1 96.12 174 GLU A N 1
ATOM 1269 C CA . GLU A 1 174 ? 12.375 -21.281 -10.062 1 96.12 174 GLU A CA 1
ATOM 1270 C C . GLU A 1 174 ? 12.125 -19.797 -9.844 1 96.12 174 GLU A C 1
ATOM 1272 O O . GLU A 1 174 ? 12.875 -18.953 -10.344 1 96.12 174 GLU A O 1
ATOM 1277 N N . SER A 1 175 ? 11.07 -19.547 -9.055 1 95.31 175 SER A N 1
ATOM 1278 C CA . SER A 1 175 ? 10.727 -18.172 -8.742 1 95.31 175 SER A CA 1
ATOM 1279 C C . SER A 1 175 ? 11.742 -17.547 -7.793 1 95.31 175 SER A C 1
ATOM 1281 O O . SER A 1 175 ? 12.344 -18.25 -6.977 1 95.31 175 SER A O 1
ATOM 1283 N N . THR A 1 176 ? 11.93 -16.25 -7.953 1 96.5 176 THR A N 1
ATOM 1284 C CA . THR A 1 176 ? 12.648 -15.43 -6.984 1 96.5 176 THR A CA 1
ATOM 1285 C C . THR A 1 176 ? 11.773 -14.289 -6.473 1 96.5 176 THR A C 1
ATOM 1287 O O . THR A 1 176 ? 10.789 -13.914 -7.117 1 96.5 176 THR A O 1
ATOM 1290 N N . ARG A 1 177 ? 12.164 -13.758 -5.355 1 94.94 177 ARG A N 1
ATOM 1291 C CA . ARG A 1 177 ? 11.375 -12.68 -4.766 1 94.94 177 ARG A CA 1
ATOM 1292 C C . ARG A 1 177 ? 11.25 -11.5 -5.723 1 94.94 177 ARG A C 1
ATOM 1294 O O . ARG A 1 177 ? 10.219 -10.828 -5.758 1 94.94 177 ARG A O 1
ATOM 1301 N N . ASN A 1 178 ? 12.18 -11.266 -6.469 1 95.56 178 ASN A N 1
ATOM 1302 C CA . ASN A 1 178 ? 12.219 -10.117 -7.371 1 95.56 178 ASN A CA 1
ATOM 1303 C C . ASN A 1 178 ? 11.18 -10.242 -8.477 1 95.56 178 ASN A C 1
ATOM 1305 O O . ASN A 1 178 ? 10.867 -9.266 -9.156 1 95.56 178 ASN A O 1
ATOM 1309 N N . ASP A 1 179 ? 10.641 -11.414 -8.578 1 96.19 179 ASP A N 1
ATOM 1310 C CA . ASP A 1 179 ? 9.648 -11.648 -9.633 1 96.19 179 ASP A CA 1
ATOM 1311 C C . ASP A 1 179 ? 8.336 -10.945 -9.312 1 96.19 179 ASP A C 1
ATOM 1313 O O . ASP A 1 179 ? 7.547 -10.641 -10.211 1 96.19 179 ASP A O 1
ATOM 1317 N N . TYR A 1 180 ? 8.125 -10.695 -7.965 1 97.12 180 TYR A N 1
ATOM 1318 C CA . TYR A 1 180 ? 6.793 -10.188 -7.648 1 97.12 180 TYR A CA 1
ATOM 1319 C C . TYR A 1 180 ? 6.836 -9.258 -6.445 1 97.12 180 TYR A C 1
ATOM 1321 O O . TYR A 1 180 ? 5.793 -8.859 -5.922 1 97.12 180 TYR A O 1
ATOM 1329 N N . GLU A 1 181 ? 7.969 -8.828 -6.016 1 97.5 181 GLU A N 1
ATOM 1330 C CA . GLU A 1 181 ? 8.086 -7.977 -4.832 1 97.5 181 GLU A CA 1
ATOM 1331 C C . GLU A 1 181 ? 8 -6.5 -5.207 1 97.5 181 GLU A C 1
ATOM 1333 O O . GLU A 1 181 ? 8.633 -6.059 -6.168 1 97.5 181 GLU A O 1
ATOM 1338 N N . ASN A 1 182 ? 7.199 -5.742 -4.473 1 97.19 182 ASN A N 1
ATOM 1339 C CA . ASN A 1 182 ? 7.184 -4.285 -4.5 1 97.19 182 ASN A CA 1
ATOM 1340 C C . ASN A 1 182 ? 8.109 -3.695 -3.436 1 97.19 182 ASN A C 1
ATOM 1342 O O . ASN A 1 182 ? 7.742 -3.633 -2.26 1 97.19 182 ASN A O 1
ATOM 1346 N N . GLU A 1 183 ? 9.188 -3.238 -3.818 1 95.75 183 GLU A N 1
ATOM 1347 C CA . GLU A 1 183 ? 10.18 -2.768 -2.857 1 95.75 183 GLU A CA 1
ATOM 1348 C C . GLU A 1 183 ? 9.844 -1.362 -2.365 1 95.75 183 GLU A C 1
ATOM 1350 O O . GLU A 1 183 ? 10.438 -0.882 -1.396 1 95.75 183 GLU A O 1
ATOM 1355 N N . ARG A 1 184 ? 8.891 -0.735 -2.93 1 96.5 184 ARG A N 1
ATOM 1356 C CA . ARG A 1 184 ? 8.555 0.637 -2.566 1 96.5 184 ARG A CA 1
ATOM 1357 C C . ARG A 1 184 ? 7.559 0.67 -1.411 1 96.5 184 ARG A C 1
ATOM 1359 O O . ARG A 1 184 ? 7.285 1.732 -0.848 1 96.5 184 ARG A O 1
ATOM 1366 N N . VAL A 1 185 ? 6.918 -0.454 -1.13 1 97.12 185 VAL A N 1
ATOM 1367 C CA . VAL A 1 185 ? 6.113 -0.633 0.073 1 97.12 185 VAL A CA 1
ATOM 1368 C C . VAL A 1 185 ? 6.598 -1.86 0.842 1 97.12 185 VAL A C 1
ATOM 1370 O O . VAL A 1 185 ? 6.344 -2.996 0.434 1 97.12 185 VAL A O 1
ATOM 1373 N N . ARG A 1 186 ? 7.254 -1.602 2.01 1 96.75 186 ARG A N 1
ATOM 1374 C CA . ARG A 1 186 ? 7.875 -2.678 2.777 1 96.75 186 ARG A CA 1
ATOM 1375 C C . ARG A 1 186 ? 7.172 -2.869 4.117 1 96.75 186 ARG A C 1
ATOM 1377 O O . ARG A 1 186 ? 6.703 -1.903 4.723 1 96.75 186 ARG A O 1
ATOM 1384 N N . GLN A 1 187 ? 7.125 -4.121 4.527 1 95.5 187 GLN A N 1
ATOM 1385 C CA . GLN A 1 187 ? 6.492 -4.414 5.809 1 95.5 187 GLN A CA 1
ATOM 1386 C C . GLN A 1 187 ? 7.449 -5.152 6.738 1 95.5 187 GLN A C 1
ATOM 1388 O O . GLN A 1 187 ? 8.438 -5.734 6.289 1 95.5 187 GLN A O 1
ATOM 1393 N N . MET B 1 1 ? -3.363 34.969 -3.307 1 29.48 1 MET B N 1
ATOM 1394 C CA . MET B 1 1 ? -2.469 35.375 -2.238 1 29.48 1 MET B CA 1
ATOM 1395 C C . MET B 1 1 ? -1.67 34.219 -1.687 1 29.48 1 MET B C 1
ATOM 1397 O O . MET B 1 1 ? -2.234 33.156 -1.391 1 29.48 1 MET B O 1
ATOM 1401 N N . ASN B 1 2 ? -0.496 34.188 -1.966 1 34.56 2 ASN B N 1
ATOM 1402 C CA . ASN B 1 2 ? 0.41 33.094 -1.638 1 34.56 2 ASN B CA 1
ATOM 1403 C C . ASN B 1 2 ? 0.554 32.938 -0.129 1 34.56 2 ASN B C 1
ATOM 1405 O O . ASN B 1 2 ? 0.252 33.844 0.639 1 34.56 2 ASN B O 1
ATOM 1409 N N . ILE B 1 3 ? 0.551 31.766 0.29 1 36.75 3 ILE B N 1
ATOM 1410 C CA . ILE B 1 3 ? 0.623 31.438 1.711 1 36.75 3 ILE B CA 1
ATOM 1411 C C . ILE B 1 3 ? 1.661 32.344 2.389 1 36.75 3 ILE B C 1
ATOM 1413 O O . ILE B 1 3 ? 1.447 32.812 3.508 1 36.75 3 ILE B O 1
ATOM 1417 N N . ALA B 1 4 ? 2.695 32.5 1.707 1 39.03 4 ALA B N 1
ATOM 1418 C CA . ALA B 1 4 ? 3.705 33.406 2.246 1 39.03 4 ALA B CA 1
ATOM 1419 C C . ALA B 1 4 ? 3.09 34.75 2.621 1 39.03 4 ALA B C 1
ATOM 1421 O O . ALA B 1 4 ? 3.377 35.312 3.688 1 39.03 4 ALA B O 1
ATOM 1422 N N . ASP B 1 5 ? 2.324 35.156 1.693 1 40.22 5 ASP B N 1
ATOM 1423 C CA . ASP B 1 5 ? 1.705 36.469 1.957 1 40.22 5 ASP B CA 1
ATOM 1424 C C . ASP B 1 5 ? 0.75 36.375 3.146 1 40.22 5 ASP B C 1
ATOM 1426 O O . ASP B 1 5 ? 0.696 37.281 3.967 1 40.22 5 ASP B O 1
ATOM 1430 N N . MET B 1 6 ? 0.111 35.25 3.283 1 39.91 6 MET B N 1
ATOM 1431 C CA . MET B 1 6 ? -0.861 35.031 4.352 1 39.91 6 MET B CA 1
ATOM 1432 C C . MET B 1 6 ? -0.166 34.938 5.703 1 39.91 6 MET B C 1
ATOM 1434 O O . MET B 1 6 ? -0.599 35.531 6.684 1 39.91 6 MET B O 1
ATOM 1438 N N . ILE B 1 7 ? 0.855 34.25 5.629 1 42.91 7 ILE B N 1
ATOM 1439 C CA . ILE B 1 7 ? 1.635 34.062 6.844 1 42.91 7 ILE B CA 1
ATOM 1440 C C . ILE B 1 7 ? 2.254 35.375 7.289 1 42.91 7 ILE B C 1
ATOM 1442 O O . ILE B 1 7 ? 2.217 35.719 8.469 1 42.91 7 ILE B O 1
ATOM 1446 N N . ARG B 1 8 ? 2.855 35.938 6.242 1 44.31 8 ARG B N 1
ATOM 1447 C CA . ARG B 1 8 ? 3.375 37.281 6.539 1 44.31 8 ARG B CA 1
ATOM 1448 C C . ARG B 1 8 ? 2.32 38.125 7.23 1 44.31 8 ARG B C 1
ATOM 1450 O O . ARG B 1 8 ? 2.625 38.875 8.18 1 44.31 8 ARG B O 1
ATOM 1457 N N . HIS B 1 9 ? 1.226 37.938 6.625 1 42.84 9 HIS B N 1
ATOM 1458 C CA . HIS B 1 9 ? 0.151 38.719 7.211 1 42.84 9 HIS B CA 1
ATOM 1459 C C . HIS B 1 9 ? -0.179 38.25 8.625 1 42.84 9 HIS B C 1
ATOM 1461 O O . HIS B 1 9 ? -0.419 39.062 9.516 1 42.84 9 HIS B O 1
ATOM 1467 N N . LEU B 1 10 ? -0.134 36.969 8.773 1 44.16 10 LEU B N 1
ATOM 1468 C CA . LEU B 1 10 ? -0.417 36.375 10.078 1 44.16 10 LEU B CA 1
ATOM 1469 C C . LEU B 1 10 ? 0.671 36.719 11.086 1 44.16 10 LEU B C 1
ATOM 1471 O O . LEU B 1 10 ? 0.38 36.969 12.258 1 44.16 10 LEU B O 1
ATOM 1475 N N . ALA B 1 11 ? 1.939 36.656 10.664 1 40.53 11 ALA B N 1
ATOM 1476 C CA . ALA B 1 11 ? 3.121 36.938 11.484 1 40.53 11 ALA B CA 1
ATOM 1477 C C . ALA B 1 11 ? 3.275 38.406 11.766 1 40.53 11 ALA B C 1
ATOM 1479 O O . ALA B 1 11 ? 3.869 38.812 12.773 1 40.53 11 ALA B O 1
ATOM 1480 N N . SER B 1 12 ? 3.244 39.188 10.648 1 39.53 12 SER B N 1
ATOM 1481 C CA . SER B 1 12 ? 3.443 40.594 10.914 1 39.53 12 SER B CA 1
ATOM 1482 C C . SER B 1 12 ? 2.557 41.094 12.055 1 39.53 12 SER B C 1
ATOM 1484 O O . SER B 1 12 ? 2.518 42.281 12.359 1 39.53 12 SER B O 1
ATOM 1486 N N . GLY B 1 13 ? 2.412 40.281 12.891 1 35.31 13 GLY B N 1
ATOM 1487 C CA . GLY B 1 13 ? 1.881 40.812 14.133 1 35.31 13 GLY B CA 1
ATOM 1488 C C . GLY B 1 13 ? 2.434 42.188 14.477 1 35.31 13 GLY B C 1
ATOM 1489 O O . GLY B 1 13 ? 2.332 42.625 15.617 1 35.31 13 GLY B O 1
ATOM 1490 N N . SER B 1 14 ? 3.338 42.719 13.938 1 35.88 14 SER B N 1
ATOM 1491 C CA . SER B 1 14 ? 3.477 43.969 14.664 1 35.88 14 SER B CA 1
ATOM 1492 C C . SER B 1 14 ? 2.139 44.438 15.227 1 35.88 14 SER B C 1
ATOM 1494 O O . SER B 1 14 ? 2.09 45.062 16.281 1 35.88 14 SER B O 1
ATOM 1496 N N . GLY B 1 15 ? 1.086 44.844 14.539 1 36.09 15 GLY B N 1
ATOM 1497 C CA . GLY B 1 15 ? -0.155 45.219 15.203 1 36.09 15 GLY B CA 1
ATOM 1498 C C . GLY B 1 15 ? -0.899 44 15.781 1 36.09 15 GLY B C 1
ATOM 1499 O O . GLY B 1 15 ? -0.62 42.875 15.422 1 36.09 15 GLY B O 1
ATOM 1500 N N . GLY B 1 16 ? -1.46 43.906 17.219 1 39.16 16 GLY B N 1
ATOM 1501 C CA . GLY B 1 16 ? -2.271 43.062 18.078 1 39.16 16 GLY B CA 1
ATOM 1502 C C . GLY B 1 16 ? -3.076 42.031 17.312 1 39.16 16 GLY B C 1
ATOM 1503 O O . GLY B 1 16 ? -4.297 42.156 17.188 1 39.16 16 GLY B O 1
ATOM 1504 N N . THR B 1 17 ? -2.65 41.594 16.266 1 40.75 17 THR B N 1
ATOM 1505 C CA . THR B 1 17 ? -3.666 40.812 15.562 1 40.75 17 THR B CA 1
ATOM 1506 C C . THR B 1 17 ? -4.023 39.562 16.359 1 40.75 17 THR B C 1
ATOM 1508 O O . THR B 1 17 ? -3.143 38.781 16.719 1 40.75 17 THR B O 1
ATOM 1511 N N . SER B 1 18 ? -4.992 39.594 17.125 1 50.44 18 SER B N 1
ATOM 1512 C CA . SER B 1 18 ? -5.711 38.594 17.922 1 50.44 18 SER B CA 1
ATOM 1513 C C . SER B 1 18 ? -6.148 37.406 17.062 1 50.44 18 SER B C 1
ATOM 1515 O O . SER B 1 18 ? -6.566 37.594 15.914 1 50.44 18 SER B O 1
ATOM 1517 N N . LEU B 1 19 ? -5.504 36.281 17.125 1 56.84 19 LEU B N 1
ATOM 1518 C CA . LEU B 1 19 ? -5.977 35 16.562 1 56.84 19 LEU B CA 1
ATOM 1519 C C . LEU B 1 19 ? -7.297 34.594 17.203 1 56.84 19 LEU B C 1
ATOM 1521 O O . LEU B 1 19 ? -7.492 34.75 18.406 1 56.84 19 LEU B O 1
ATOM 1525 N N . GLY B 1 20 ? -8.328 34.562 16.281 1 63 20 GLY B N 1
ATOM 1526 C CA . GLY B 1 20 ? -9.594 34 16.734 1 63 20 GLY B CA 1
ATOM 1527 C C . GLY B 1 20 ? -9.727 32.531 16.438 1 63 20 GLY B C 1
ATOM 1528 O O . GLY B 1 20 ? -9.078 32 15.523 1 63 20 GLY B O 1
ATOM 1529 N N . ILE B 1 21 ? -10.242 31.812 17.281 1 68.56 21 ILE B N 1
ATOM 1530 C CA . ILE B 1 21 ? -10.609 30.422 17.109 1 68.56 21 ILE B CA 1
ATOM 1531 C C . ILE B 1 21 ? -12.133 30.281 17.141 1 68.56 21 ILE B C 1
ATOM 1533 O O . ILE B 1 21 ? -12.805 30.906 17.969 1 68.56 21 ILE B O 1
ATOM 1537 N N . THR B 1 22 ? -12.719 29.578 16.141 1 73.56 22 THR B N 1
ATOM 1538 C CA . THR B 1 22 ? -14.156 29.359 16.141 1 73.56 22 THR B CA 1
ATOM 1539 C C . THR B 1 22 ? -14.484 27.969 15.594 1 73.56 22 THR B C 1
ATOM 1541 O O . THR B 1 22 ? -13.617 27.297 15.031 1 73.56 22 THR B O 1
ATOM 1544 N N . VAL B 1 23 ? -15.68 27.562 15.906 1 77 23 VAL B N 1
ATOM 1545 C CA . VAL B 1 23 ? -16.219 26.344 15.32 1 77 23 VAL B CA 1
ATOM 1546 C C . VAL B 1 23 ? -17.219 26.688 14.219 1 77 23 VAL B C 1
ATOM 1548 O O . VAL B 1 23 ? -18.031 27.609 14.367 1 77 23 VAL B O 1
ATOM 1551 N N . GLY B 1 24 ? -17.141 26.031 13.18 1 84.19 24 GLY B N 1
ATOM 1552 C CA . GLY B 1 24 ? -18.078 26.297 12.102 1 84.19 24 GLY B CA 1
ATOM 1553 C C . GLY B 1 24 ? -18.359 25.062 11.25 1 84.19 24 GLY B C 1
ATOM 1554 O O . GLY B 1 24 ? -17.781 24 11.469 1 84.19 24 GLY B O 1
ATOM 1555 N N . GLU B 1 25 ? -19.281 25.234 10.352 1 91.56 25 GLU B N 1
ATOM 1556 C CA . GLU B 1 25 ? -19.672 24.172 9.422 1 91.56 25 GLU B CA 1
ATOM 1557 C C . GLU B 1 25 ? -19 24.344 8.062 1 91.56 25 GLU B C 1
ATOM 1559 O O . GLU B 1 25 ? -18.953 25.453 7.523 1 91.56 25 GLU B O 1
ATOM 1564 N N . VAL B 1 26 ? -18.5 23.219 7.535 1 94.75 26 VAL B N 1
ATOM 1565 C CA . VAL B 1 26 ? -17.859 23.266 6.223 1 94.75 26 VAL B CA 1
ATOM 1566 C C . VAL B 1 26 ? -18.922 23.484 5.145 1 94.75 26 VAL B C 1
ATOM 1568 O O . VAL B 1 26 ? -19.875 22.688 5.023 1 94.75 26 VAL B O 1
ATOM 1571 N N . THR B 1 27 ? -18.703 24.469 4.336 1 96.88 27 THR B N 1
ATOM 1572 C CA . THR B 1 27 ? -19.719 24.812 3.354 1 96.88 27 THR B CA 1
ATOM 1573 C C . THR B 1 27 ? -19.188 24.656 1.935 1 96.88 27 THR B C 1
ATOM 1575 O O . THR B 1 27 ? -19.953 24.625 0.974 1 96.88 27 THR B O 1
ATOM 1578 N N . ALA B 1 28 ? -17.969 24.609 1.758 1 96.69 28 ALA B N 1
ATOM 1579 C CA . ALA B 1 28 ? -17.328 24.359 0.47 1 96.69 28 ALA B CA 1
ATOM 1580 C C . ALA B 1 28 ? -15.938 23.75 0.659 1 96.69 28 ALA B C 1
ATOM 1582 O O . ALA B 1 28 ? -15.266 24.016 1.656 1 96.69 28 ALA B O 1
ATOM 1583 N N . ILE B 1 29 ? -15.523 22.938 -0.337 1 93.81 29 ILE B N 1
ATOM 1584 C CA . ILE B 1 29 ? -14.203 22.297 -0.299 1 93.81 29 ILE B CA 1
ATOM 1585 C C . ILE B 1 29 ? -13.492 22.516 -1.632 1 93.81 29 ILE B C 1
ATOM 1587 O O . ILE B 1 29 ? -14.055 22.25 -2.695 1 93.81 29 ILE B O 1
ATOM 1591 N N . ASP B 1 30 ? -12.352 23.016 -1.577 1 90.44 30 ASP B N 1
ATOM 1592 C CA . ASP B 1 30 ? -11.453 23.062 -2.725 1 90.44 30 ASP B CA 1
ATOM 1593 C C . ASP B 1 30 ? -10.289 22.094 -2.555 1 90.44 30 ASP B C 1
ATOM 1595 O O . ASP B 1 30 ? -9.297 22.406 -1.89 1 90.44 30 ASP B O 1
ATOM 1599 N N . ARG B 1 31 ? -10.273 21.031 -3.209 1 83.69 31 ARG B N 1
ATOM 1600 C CA . ARG B 1 31 ? -9.305 19.969 -3.027 1 83.69 31 ARG B CA 1
ATOM 1601 C C . ARG B 1 31 ? -7.957 20.328 -3.648 1 83.69 31 ARG B C 1
ATOM 1603 O O . ARG B 1 31 ? -6.906 19.922 -3.152 1 83.69 31 ARG B O 1
ATOM 1610 N N . GLU B 1 32 ? -8.023 21 -4.688 1 81.44 32 GLU B N 1
ATOM 1611 C CA . GLU B 1 32 ? -6.789 21.406 -5.355 1 81.44 32 GLU B CA 1
ATOM 1612 C C . GLU B 1 32 ? -6.031 22.438 -4.531 1 81.44 32 GLU B C 1
ATOM 1614 O O . GLU B 1 32 ? -4.836 22.281 -4.273 1 81.44 32 GLU B O 1
ATOM 1619 N N . ALA B 1 33 ? -6.777 23.453 -4.059 1 79.62 33 ALA B N 1
ATOM 1620 C CA . ALA B 1 33 ? -6.164 24.5 -3.254 1 79.62 33 ALA B CA 1
ATOM 1621 C C . ALA B 1 33 ? -6.004 24.062 -1.802 1 79.62 33 ALA B C 1
ATOM 1623 O O . ALA B 1 33 ? -5.312 24.703 -1.019 1 79.62 33 ALA B O 1
ATOM 1624 N N . ARG B 1 34 ? -6.762 22.984 -1.375 1 83.5 34 ARG B N 1
ATOM 1625 C CA . ARG B 1 34 ? -6.75 22.453 -0.021 1 83.5 34 ARG B CA 1
ATOM 1626 C C . ARG B 1 34 ? -7.242 23.484 0.988 1 83.5 34 ARG B C 1
ATOM 1628 O O . ARG B 1 34 ? -6.582 23.734 1.999 1 83.5 34 ARG B O 1
ATOM 1635 N N . THR B 1 35 ? -8.375 23.984 0.586 1 87.38 35 THR B N 1
ATOM 1636 C CA . THR B 1 35 ? -9.039 24.938 1.455 1 87.38 35 THR B CA 1
ATOM 1637 C C . THR B 1 35 ? -10.516 24.594 1.623 1 87.38 35 THR B C 1
ATOM 1639 O O . THR B 1 35 ? -11.055 23.797 0.856 1 87.38 35 THR B O 1
ATOM 1642 N N . VAL B 1 36 ? -11.023 25.172 2.672 1 90.94 36 VAL B N 1
ATOM 1643 C CA . VAL B 1 36 ? -12.453 25.031 2.885 1 90.94 36 VAL B CA 1
ATOM 1644 C C . VAL B 1 36 ? -13.062 26.375 3.26 1 90.94 36 VAL B C 1
ATOM 1646 O O . VAL B 1 36 ? -12.375 27.25 3.789 1 90.94 36 VAL B O 1
ATOM 1649 N N . ASP B 1 37 ? -14.344 26.531 2.92 1 94.69 37 ASP B N 1
ATOM 1650 C CA . ASP B 1 37 ? -15.156 27.609 3.475 1 94.69 37 ASP B CA 1
ATOM 1651 C C . ASP B 1 37 ? -15.938 27.141 4.695 1 94.69 37 ASP B C 1
ATOM 1653 O O . ASP B 1 37 ? -16.391 25.984 4.738 1 94.69 37 ASP B O 1
ATOM 1657 N N . VAL B 1 38 ? -15.992 27.969 5.629 1 91.62 38 VAL B N 1
ATOM 1658 C CA . VAL B 1 38 ? -16.594 27.578 6.906 1 91.62 38 VAL B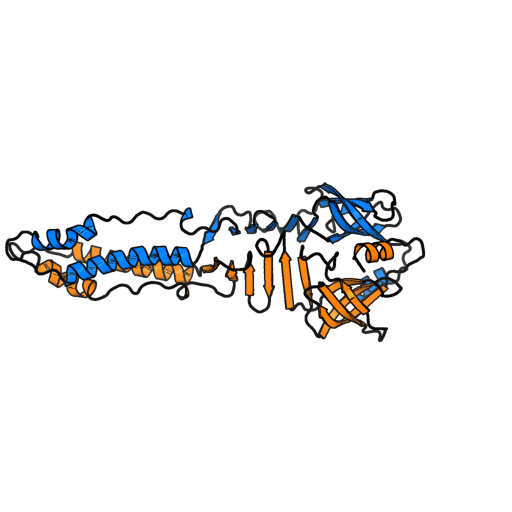 CA 1
ATOM 1659 C C . VAL B 1 38 ? -17.625 28.625 7.32 1 91.62 38 VAL B C 1
ATOM 1661 O O . VAL B 1 38 ? -17.375 29.828 7.25 1 91.62 38 VAL B O 1
ATOM 1664 N N . ALA B 1 39 ? -18.797 28.188 7.691 1 93.56 39 ALA B N 1
ATOM 1665 C CA . ALA B 1 39 ? -19.812 29.031 8.328 1 93.56 39 ALA B CA 1
ATOM 1666 C C . ALA B 1 39 ? -19.75 28.891 9.852 1 93.56 39 ALA B C 1
ATOM 1668 O O . ALA B 1 39 ? -20.141 27.859 10.406 1 93.56 39 ALA B O 1
ATOM 1669 N N . PRO B 1 40 ? -19.312 29.969 10.461 1 86 40 PRO B N 1
ATOM 1670 C CA . PRO B 1 40 ? -19.219 29.891 11.922 1 86 40 PRO B CA 1
ATOM 1671 C C . PRO B 1 40 ? -20.562 29.641 12.586 1 86 40 PRO B C 1
ATOM 1673 O O . PRO B 1 40 ? -21.594 30.141 12.117 1 86 40 PRO B O 1
ATOM 1676 N N . LEU B 1 41 ? -20.484 28.906 13.703 1 81.38 41 LEU B N 1
ATOM 1677 C CA . LEU B 1 41 ? -21.703 28.578 14.438 1 81.38 41 LEU B CA 1
ATOM 1678 C C . LEU B 1 41 ? -22.234 29.812 15.172 1 81.38 41 LEU B C 1
ATOM 1680 O O . LEU B 1 41 ? -23.422 29.875 15.5 1 81.38 41 LEU B O 1
ATOM 1684 N N . ASP B 1 42 ? -21.297 30.719 15.461 1 71.75 42 ASP B N 1
ATOM 1685 C CA . ASP B 1 42 ? -21.703 31.906 16.203 1 71.75 42 ASP B CA 1
ATOM 1686 C C . ASP B 1 42 ? -22.312 32.969 15.281 1 71.75 42 ASP B C 1
ATOM 1688 O O . ASP B 1 42 ? -22.469 34.125 15.672 1 71.75 42 ASP B O 1
ATOM 1692 N N . GLU B 1 43 ? -22.719 32.625 14.148 1 73.75 43 GLU B N 1
ATOM 1693 C CA . GLU B 1 43 ? -23.406 33.469 13.156 1 73.75 43 GLU B CA 1
ATOM 1694 C C . GLU B 1 43 ? -22.5 34.594 12.672 1 73.75 43 GLU B C 1
ATOM 1696 O O . GLU B 1 43 ? -23 35.656 12.25 1 73.75 43 GLU B O 1
ATOM 1701 N N . GLY B 1 44 ? -21.266 34.406 12.898 1 78.69 44 GLY B N 1
ATOM 1702 C CA . GLY B 1 44 ? -20.344 35.344 12.32 1 78.69 44 GLY B CA 1
ATOM 1703 C C . GLY B 1 44 ? -20.234 35.25 10.812 1 78.69 44 GLY B C 1
ATOM 1704 O O . GLY B 1 44 ? -20.938 34.469 10.188 1 78.69 44 GLY B O 1
ATOM 1705 N N . ALA B 1 45 ? -19.5 36.219 10.211 1 86.06 45 ALA B N 1
ATOM 1706 C CA . ALA B 1 45 ? -19.266 36.188 8.773 1 86.06 45 ALA B CA 1
ATOM 1707 C C . ALA B 1 45 ? -18.594 34.906 8.344 1 86.06 45 ALA B C 1
ATOM 1709 O O . ALA B 1 45 ? -17.797 34.344 9.086 1 86.06 45 ALA B O 1
ATOM 1710 N N . PRO B 1 46 ? -19.016 34.438 7.176 1 91.75 46 PRO B N 1
ATOM 1711 C CA . PRO B 1 46 ? -18.359 33.219 6.66 1 91.75 46 PRO B CA 1
ATOM 1712 C C . PRO B 1 46 ? -16.844 33.406 6.531 1 91.75 46 PRO B C 1
ATOM 1714 O O . PRO B 1 46 ? -16.359 34.469 6.203 1 91.75 46 PRO B O 1
ATOM 1717 N N . LEU B 1 47 ? -16.141 32.375 6.855 1 89.25 47 LEU B N 1
ATOM 1718 C CA . LEU B 1 47 ? -14.695 32.281 6.652 1 89.25 47 LEU B CA 1
ATOM 1719 C C . LEU B 1 47 ? -14.367 31.578 5.344 1 89.25 47 LEU B C 1
ATOM 1721 O O . LEU B 1 47 ? -14.625 30.391 5.199 1 89.25 47 LEU B O 1
ATOM 1725 N N . LEU B 1 48 ? -13.773 32.312 4.43 1 90.75 48 LEU B N 1
ATOM 1726 C CA . LEU B 1 48 ? -13.531 31.75 3.102 1 90.75 48 LEU B CA 1
ATOM 1727 C C . LEU B 1 48 ? -12.07 31.328 2.947 1 90.75 48 LEU B C 1
ATOM 1729 O O . LEU B 1 48 ? -11.172 32.031 3.428 1 90.75 48 LEU B O 1
ATOM 1733 N N . GLY B 1 49 ? -11.875 30.156 2.322 1 88.38 49 GLY B N 1
ATOM 1734 C CA . GLY B 1 49 ? -10.547 29.719 1.927 1 88.38 49 GLY B CA 1
ATOM 1735 C C . GLY B 1 49 ? -9.656 29.359 3.104 1 88.38 49 GLY B C 1
ATOM 1736 O O . GLY B 1 49 ? -8.477 29.703 3.125 1 88.38 49 GLY B O 1
ATOM 1737 N N . MET B 1 50 ? -10.211 28.703 4.137 1 84.56 50 MET B N 1
ATOM 1738 C CA . MET B 1 50 ? -9.414 28.25 5.27 1 84.56 50 MET B CA 1
ATOM 1739 C C . MET B 1 50 ? -8.516 27.078 4.871 1 84.56 50 MET B C 1
ATOM 1741 O O . MET B 1 50 ? -9 26.078 4.328 1 84.56 50 MET B O 1
ATOM 1745 N N . ASN B 1 51 ? -7.285 27.219 5.176 1 80.44 51 ASN B N 1
ATOM 1746 C CA . ASN B 1 51 ? -6.297 26.25 4.715 1 80.44 51 ASN B CA 1
ATOM 1747 C C . ASN B 1 51 ? -6.383 24.938 5.5 1 80.44 51 ASN B C 1
ATOM 1749 O O . ASN B 1 51 ? -6.555 24.953 6.719 1 80.44 51 ASN B O 1
ATOM 1753 N N . LEU B 1 52 ? -6.223 23.859 4.781 1 81.81 52 LEU B N 1
ATOM 1754 C CA . LEU B 1 52 ? -6.125 22.531 5.398 1 81.81 52 LEU B CA 1
ATOM 1755 C C . LEU B 1 52 ? -4.672 22.156 5.656 1 81.81 52 LEU B C 1
ATOM 1757 O O . LEU B 1 52 ? -4.387 21.219 6.391 1 81.81 52 LEU B O 1
ATOM 1761 N N . GLN B 1 53 ? -3.816 22.891 4.969 1 70.56 53 GLN B N 1
ATOM 1762 C CA . GLN B 1 53 ? -2.371 22.734 5.109 1 70.56 53 GLN B CA 1
ATOM 1763 C C . GLN B 1 53 ? -1.666 24.094 5.055 1 70.56 53 GLN B C 1
ATOM 1765 O O . GLN B 1 53 ? -2.303 25.125 4.816 1 70.56 53 GLN B O 1
ATOM 1770 N N . ALA B 1 54 ? -0.418 23.969 5.375 1 56.28 54 ALA B N 1
ATOM 1771 C CA . ALA B 1 54 ? 0.327 25.219 5.477 1 56.28 54 ALA B CA 1
ATOM 1772 C C . ALA B 1 54 ? 0.26 26 4.168 1 56.28 54 ALA B C 1
ATOM 1774 O O . ALA B 1 54 ? 0.216 27.234 4.176 1 56.28 54 ALA B O 1
ATOM 1775 N N . ASN B 1 55 ? 0.522 25.391 2.936 1 53.88 55 ASN B N 1
ATOM 1776 C CA . ASN B 1 55 ? 0.519 26.125 1.677 1 53.88 55 ASN B CA 1
ATOM 1777 C C . ASN B 1 55 ? -0.521 25.578 0.707 1 53.88 55 ASN B C 1
ATOM 1779 O O . ASN B 1 55 ? -0.629 24.359 0.531 1 53.88 55 ASN B O 1
ATO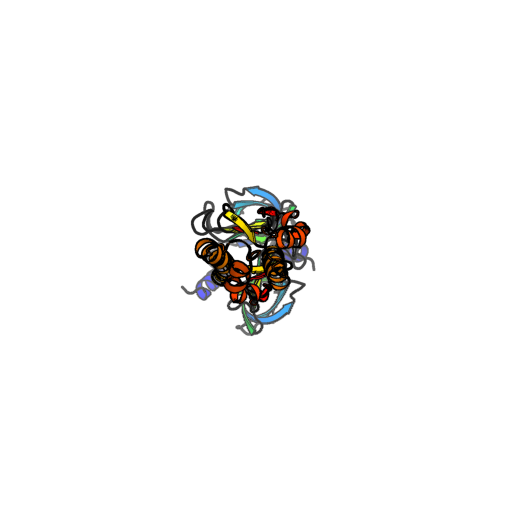M 1783 N N . GLN B 1 56 ? -1.413 26.547 0.264 1 53.84 56 GLN B N 1
ATOM 1784 C CA . GLN B 1 56 ? -2.438 26.203 -0.715 1 53.84 56 GLN B CA 1
ATOM 1785 C C . GLN B 1 56 ? -1.825 25.516 -1.931 1 53.84 56 GLN B C 1
ATOM 1787 O O . GLN B 1 56 ? -2.473 24.688 -2.574 1 53.84 56 GLN B O 1
ATOM 1792 N N . GLY B 1 57 ? -0.594 25.859 -2.15 1 54.09 57 GLY B N 1
ATOM 1793 C CA . GLY B 1 57 ? -0.029 25.297 -3.367 1 54.09 57 GLY B CA 1
ATOM 1794 C C . GLY B 1 57 ? 0.671 23.969 -3.145 1 54.09 57 GLY B C 1
ATOM 1795 O O . GLY B 1 57 ? 1.046 23.297 -4.105 1 54.09 57 GLY B O 1
ATOM 1796 N N . SER B 1 58 ? 0.792 23.719 -1.862 1 57.38 58 SER B N 1
ATOM 1797 C CA . SER B 1 58 ? 1.592 22.516 -1.652 1 57.38 58 SER B CA 1
ATOM 1798 C C . SER B 1 58 ? 0.711 21.281 -1.576 1 57.38 58 SER B C 1
ATOM 1800 O O . SER B 1 58 ? -0.391 21.328 -1.025 1 57.38 58 SER B O 1
ATOM 1802 N N . SER B 1 59 ? 0.891 20.375 -2.471 1 60.5 59 SER B N 1
ATOM 1803 C CA . SER B 1 59 ? 0.189 19.109 -2.49 1 60.5 59 SER B CA 1
ATOM 1804 C C . SER B 1 59 ? 0.876 18.078 -1.591 1 60.5 59 SER B C 1
ATOM 1806 O O . SER B 1 59 ? 0.583 16.891 -1.662 1 60.5 59 SER B O 1
ATOM 1808 N N . LEU B 1 60 ? 1.784 18.672 -0.58 1 69.62 60 LEU B N 1
ATOM 1809 C CA . LEU B 1 60 ? 2.592 17.719 0.176 1 69.62 60 LEU B CA 1
ATOM 1810 C C . LEU B 1 60 ? 2.254 17.781 1.661 1 69.62 60 LEU B C 1
ATOM 1812 O O . LEU B 1 60 ? 1.722 18.781 2.143 1 69.62 60 LEU B O 1
ATOM 1816 N N . GLY B 1 61 ? 2.438 16.625 2.309 1 77.44 61 GLY B N 1
ATOM 1817 C CA . GLY B 1 61 ? 2.178 16.5 3.736 1 77.44 61 GLY B CA 1
ATOM 1818 C C . GLY B 1 61 ? 0.949 15.672 4.051 1 77.44 61 GLY B C 1
ATOM 1819 O O . GLY B 1 61 ? 0.497 14.883 3.221 1 77.44 61 GLY B O 1
ATOM 1820 N N . CYS B 1 62 ? 0.548 15.836 5.309 1 80.44 62 CYS B N 1
ATOM 1821 C CA . CYS B 1 62 ? -0.654 15.164 5.785 1 80.44 62 CYS B CA 1
ATOM 1822 C C . CYS B 1 62 ? -1.855 16.109 5.754 1 80.44 62 CYS B C 1
ATOM 1824 O O . CYS B 1 62 ? -1.814 17.188 6.328 1 80.44 62 CYS B O 1
ATOM 1826 N N . VAL B 1 63 ? -2.861 15.648 5.051 1 83.94 63 VAL B N 1
ATOM 1827 C CA . VAL B 1 63 ? -4.039 16.5 4.93 1 83.94 63 VAL B CA 1
ATOM 1828 C C . VAL B 1 63 ? -5.297 15.688 5.227 1 83.94 63 VAL B C 1
ATOM 1830 O O . VAL B 1 63 ? -5.426 14.547 4.781 1 83.94 63 VAL B O 1
ATOM 1833 N N . GLN B 1 64 ? -6.078 16.297 6.059 1 86.12 64 GLN B N 1
ATOM 1834 C CA . GLN B 1 64 ? -7.434 15.797 6.27 1 86.12 64 GLN B CA 1
ATOM 1835 C C . GLN B 1 64 ? -8.453 16.641 5.516 1 86.12 64 GLN B C 1
ATOM 1837 O O . GLN B 1 64 ? -8.531 17.859 5.715 1 86.12 64 GLN B O 1
ATOM 1842 N N . ILE B 1 65 ? -9.133 16 4.68 1 91.75 65 ILE B N 1
ATOM 1843 C CA . ILE B 1 65 ? -10.203 16.688 3.971 1 91.75 65 ILE B CA 1
ATOM 1844 C C . ILE B 1 65 ? -11.531 16.469 4.699 1 91.75 65 ILE B C 1
ATOM 1846 O O . ILE B 1 65 ? -12.055 15.352 4.723 1 91.75 65 ILE B O 1
ATOM 1850 N N . PRO B 1 66 ? -12.039 17.5 5.277 1 92.62 66 PRO B N 1
ATOM 1851 C CA . PRO B 1 66 ? -13.305 17.328 6.004 1 92.62 66 PRO B CA 1
ATOM 1852 C C . PRO B 1 66 ? -14.477 17.031 5.082 1 92.62 66 PRO B C 1
ATOM 1854 O O . PRO B 1 66 ? -14.414 17.312 3.879 1 92.62 66 PRO B O 1
ATOM 1857 N N . ARG B 1 67 ? -15.453 16.422 5.645 1 94.56 67 ARG B N 1
ATOM 1858 C CA . ARG B 1 67 ? -16.656 16.141 4.879 1 94.56 67 ARG B CA 1
ATOM 1859 C C . ARG B 1 67 ? -17.547 17.375 4.785 1 94.56 67 ARG B C 1
ATOM 1861 O O . ARG B 1 67 ? -17.688 18.125 5.754 1 94.56 67 ARG B O 1
ATOM 1868 N N . MET B 1 68 ? -18.125 17.547 3.615 1 95.5 68 MET B N 1
ATOM 1869 C CA . MET B 1 68 ? -19.109 18.625 3.445 1 95.5 68 MET B CA 1
ATOM 1870 C C . MET B 1 68 ? -20.188 18.547 4.527 1 95.5 68 MET B C 1
ATOM 1872 O O . MET B 1 68 ? -20.672 17.453 4.848 1 95.5 68 MET B O 1
ATOM 1876 N N . GLY B 1 69 ? -20.453 19.734 5.141 1 93.19 69 GLY B N 1
ATOM 1877 C CA . GLY B 1 69 ? -21.516 19.781 6.141 1 93.19 69 GLY B CA 1
ATOM 1878 C C . GLY B 1 69 ? -21.047 19.406 7.531 1 93.19 69 GLY B C 1
ATOM 1879 O O . GLY B 1 69 ? -21.781 19.547 8.508 1 93.19 69 GLY B O 1
ATOM 1880 N N . SER B 1 70 ? -19.781 18.984 7.688 1 87.5 70 SER B N 1
ATOM 1881 C CA . SER B 1 70 ? -19.219 18.625 8.992 1 87.5 70 SER B CA 1
ATOM 1882 C C . SER B 1 70 ? -18.688 19.859 9.719 1 87.5 70 SER B C 1
ATOM 1884 O O . SER B 1 70 ? -18.625 20.938 9.148 1 87.5 70 SER B O 1
ATOM 1886 N N . TYR B 1 71 ? -18.359 19.656 10.93 1 84 71 TYR B N 1
ATOM 1887 C CA . TYR B 1 71 ? -17.859 20.766 11.742 1 84 71 TYR B CA 1
ATOM 1888 C C . TYR B 1 71 ? -16.328 20.734 11.805 1 84 71 TYR B C 1
ATOM 1890 O O . TYR B 1 71 ? -15.711 19.672 11.781 1 84 71 TYR B O 1
ATOM 1898 N N . VAL B 1 72 ? -15.766 21.984 11.836 1 84.19 72 VAL B N 1
ATOM 1899 C CA . VAL B 1 72 ? -14.328 22.141 11.984 1 84.19 72 VAL B CA 1
ATOM 1900 C C . VAL B 1 72 ? -14.031 23.234 13 1 84.19 72 VAL B C 1
ATOM 1902 O O . VAL B 1 72 ? -14.875 24.109 13.25 1 84.19 72 VAL B O 1
ATOM 1905 N N . ILE B 1 73 ? -12.867 23.078 13.625 1 74.75 73 ILE B N 1
ATOM 1906 C CA . ILE B 1 73 ? -12.281 24.172 14.414 1 74.75 73 ILE B CA 1
ATOM 1907 C C . ILE B 1 73 ? -11.258 24.922 13.562 1 74.75 73 ILE B C 1
ATOM 1909 O O . ILE B 1 73 ? -10.359 24.328 12.977 1 74.75 73 ILE B O 1
ATOM 1913 N N . VAL B 1 74 ? -11.484 26.25 13.523 1 79.88 74 VAL B N 1
ATOM 1914 C CA . VAL B 1 74 ? -10.633 27.078 12.664 1 79.88 74 VAL B CA 1
ATOM 1915 C C . VAL B 1 74 ? -9.938 28.141 13.5 1 79.88 74 VAL B C 1
ATOM 1917 O O . VAL B 1 74 ? -10.547 28.75 14.391 1 79.88 74 VAL B O 1
ATOM 1920 N N . GLY B 1 75 ? -8.664 28.188 13.281 1 74.81 75 GLY B N 1
ATOM 1921 C CA . GLY B 1 75 ? -7.91 29.344 13.711 1 74.81 75 GLY B CA 1
ATOM 1922 C C . GLY B 1 75 ? -7.711 30.375 12.609 1 74.81 75 GLY B C 1
ATOM 1923 O O . GLY B 1 75 ? -7.359 30.016 11.477 1 74.81 75 GLY B O 1
ATOM 1924 N N . PHE B 1 76 ? -8.078 31.656 12.945 1 72 76 PHE B N 1
ATOM 1925 C CA . PHE B 1 76 ? -8.023 32.625 11.875 1 72 76 PHE B CA 1
ATOM 1926 C C . PHE B 1 76 ? -7.562 34 12.406 1 72 76 PHE B C 1
ATOM 1928 O O . PHE B 1 76 ? -7.617 34.25 13.617 1 72 76 PHE B O 1
ATOM 1935 N N . THR B 1 77 ? -6.984 34.719 11.461 1 67.25 77 THR B N 1
ATOM 1936 C CA . THR B 1 77 ? -6.562 36.062 11.805 1 67.25 77 THR B CA 1
ATOM 1937 C C . THR B 1 77 ? -7.773 36.969 12.031 1 67.25 77 THR B C 1
ATOM 1939 O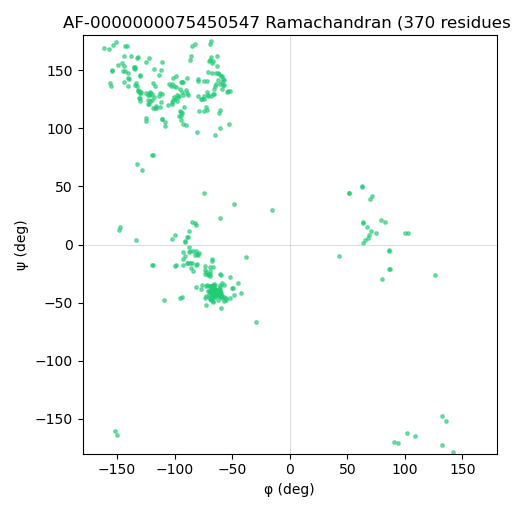 O . THR B 1 77 ? -8.891 36.625 11.633 1 67.25 77 THR B O 1
ATOM 1942 N N . ASP B 1 78 ? -7.523 38.031 12.742 1 61.62 78 ASP B N 1
ATOM 1943 C CA . ASP B 1 78 ? -8.578 38.938 13.156 1 61.62 78 ASP B CA 1
ATOM 1944 C C . ASP B 1 78 ? -9.445 39.344 11.977 1 61.62 78 ASP B C 1
ATOM 1946 O O . ASP B 1 78 ? -10.664 39.531 12.117 1 61.62 78 ASP B O 1
ATOM 1950 N N . ASN B 1 79 ? -8.805 39.531 10.844 1 60.34 79 ASN B N 1
ATOM 1951 C CA . ASN B 1 79 ? -9.617 40.031 9.727 1 60.34 79 ASN B CA 1
ATOM 1952 C C . ASN B 1 79 ? -10.227 38.844 8.945 1 60.34 79 ASN B C 1
ATOM 1954 O O . ASN B 1 79 ? -10.977 39.062 7.992 1 60.34 79 ASN B O 1
ATOM 1958 N N . GLY B 1 80 ? -10.062 37.656 9.445 1 58.06 80 GLY B N 1
ATOM 1959 C CA . GLY B 1 80 ? -10.641 36.469 8.828 1 58.06 80 GLY B CA 1
ATOM 1960 C C . GLY B 1 80 ? -10.055 36.188 7.457 1 58.06 80 GLY B C 1
ATOM 1961 O O . GLY B 1 80 ? -10.531 35.281 6.754 1 58.06 80 GLY B O 1
ATOM 1962 N N . SER B 1 81 ? -9.109 36.938 7.047 1 64.06 81 SER B N 1
ATOM 1963 C CA . SER B 1 81 ? -8.586 36.844 5.688 1 64.06 81 SER B CA 1
ATOM 1964 C C . SER B 1 81 ? -7.734 35.594 5.523 1 64.06 81 SER B C 1
ATOM 1966 O O . SER B 1 81 ? -7.539 35.094 4.402 1 64.06 81 SER B O 1
ATOM 1968 N N . SER B 1 82 ? -7.266 35.125 6.66 1 68.81 82 SER B N 1
ATOM 1969 C CA . SER B 1 82 ? -6.461 33.906 6.594 1 68.81 82 SER B CA 1
ATOM 1970 C C . SER B 1 82 ? -6.711 33.031 7.805 1 68.81 82 SER B C 1
ATOM 1972 O O . SER B 1 82 ? -6.953 33.5 8.906 1 68.81 82 SER B O 1
ATOM 1974 N N . GLY B 1 83 ? -6.777 31.766 7.527 1 75.69 83 GLY B N 1
ATOM 1975 C CA . GLY B 1 83 ? -7.008 30.828 8.617 1 75.69 83 GLY B CA 1
ATOM 1976 C C . GLY B 1 83 ? -6.625 29.406 8.266 1 75.69 83 GLY B C 1
ATOM 1977 O O . GLY B 1 83 ? -6.23 29.109 7.137 1 75.69 83 GLY B O 1
ATOM 1978 N N . ILE B 1 84 ? -6.633 28.672 9.344 1 76.12 84 ILE B N 1
ATOM 1979 C CA . ILE B 1 84 ? -6.25 27.266 9.219 1 76.12 84 ILE B CA 1
ATOM 1980 C C . ILE B 1 84 ? -7.25 26.391 9.969 1 76.12 84 ILE B C 1
ATOM 1982 O O . ILE B 1 84 ? -7.742 26.766 11.031 1 76.12 84 ILE B O 1
ATOM 1986 N N . VAL B 1 85 ? -7.566 25.266 9.305 1 81.31 85 VAL B N 1
ATOM 1987 C CA . VAL B 1 85 ? -8.367 24.25 10 1 81.31 85 VAL B CA 1
ATOM 1988 C C . VAL B 1 85 ? -7.488 23.5 10.992 1 81.31 85 VAL B C 1
ATOM 1990 O O . VAL B 1 85 ? -6.457 22.938 10.617 1 81.31 85 VAL B O 1
ATOM 1993 N N . LEU B 1 86 ? -7.918 23.5 12.141 1 70.12 86 LEU B N 1
ATOM 1994 C CA . LEU B 1 86 ? -7.133 22.875 13.195 1 70.12 86 LEU B CA 1
ATOM 1995 C C . LEU B 1 86 ? -7.586 21.438 13.445 1 70.12 86 LEU B C 1
ATOM 1997 O O . LEU B 1 86 ? -6.758 20.547 13.656 1 70.12 86 LEU B O 1
ATOM 2001 N N . LEU B 1 87 ? -8.914 21.281 13.523 1 69.25 87 LEU B N 1
ATOM 2002 C CA . LEU B 1 87 ? -9.492 19.969 13.797 1 69.25 87 LEU B CA 1
ATOM 2003 C C . LEU B 1 87 ? -10.75 19.734 12.969 1 69.25 87 LEU B C 1
ATOM 2005 O O . LEU B 1 87 ? -11.477 20.688 12.672 1 69.25 87 LEU B O 1
ATOM 2009 N N . CYS B 1 88 ? -10.961 18.547 12.625 1 81.19 88 CYS B N 1
ATOM 2010 C CA . CYS B 1 88 ? -12.156 18.125 11.891 1 81.19 88 CYS B CA 1
ATOM 2011 C C . CYS B 1 88 ? -12.984 17.141 12.703 1 81.19 88 CYS B C 1
ATOM 2013 O O . CYS B 1 88 ? -12.43 16.266 13.375 1 81.19 88 CYS B O 1
ATOM 2015 N N . ASP B 1 89 ? -14.234 17.359 12.672 1 72.94 89 ASP B N 1
ATOM 2016 C CA . ASP B 1 89 ? -15.141 16.406 13.312 1 72.94 89 ASP B CA 1
ATOM 2017 C C . ASP B 1 89 ? -15.32 15.156 12.453 1 72.94 89 ASP B C 1
ATOM 2019 O O . ASP B 1 89 ? -15.523 14.062 12.977 1 72.94 89 ASP B O 1
ATOM 2023 N N . ASP B 1 90 ? -15.391 15.312 11.188 1 84.88 90 ASP B N 1
ATOM 2024 C CA . ASP B 1 90 ? -15.547 14.266 10.18 1 84.88 90 ASP B CA 1
ATOM 2025 C C . ASP B 1 90 ? -14.68 14.547 8.953 1 84.88 90 ASP B C 1
ATOM 2027 O O . ASP B 1 90 ? -14.453 15.703 8.602 1 84.88 90 ASP B O 1
ATOM 2031 N N . VAL B 1 91 ? -14.164 13.445 8.438 1 92.81 91 VAL B N 1
ATOM 2032 C CA . VAL B 1 91 ? -13.312 13.609 7.266 1 92.81 91 VAL B CA 1
ATOM 2033 C C . VAL B 1 91 ? -13.758 12.648 6.168 1 92.81 91 VAL B C 1
ATOM 2035 O O . VAL B 1 91 ? -14.266 11.562 6.449 1 92.81 91 VAL B O 1
ATOM 2038 N N . GLU B 1 92 ? -13.641 13.039 4.926 1 94.62 92 GLU B N 1
ATOM 2039 C CA . GLU B 1 92 ? -13.945 12.141 3.818 1 94.62 92 GLU B CA 1
ATOM 2040 C C . GLU B 1 92 ? -12.68 11.531 3.234 1 94.62 92 GLU B C 1
ATOM 2042 O O . GLU B 1 92 ? -12.734 10.523 2.529 1 94.62 92 GLU B O 1
ATOM 2047 N N . GLU B 1 93 ? -11.547 12.242 3.586 1 93.69 93 GLU B N 1
ATOM 2048 C CA . GLU B 1 93 ? -10.281 11.75 3.045 1 93.69 93 GLU B CA 1
ATOM 2049 C C . GLU B 1 93 ? -9.102 12.172 3.92 1 93.69 93 GLU B C 1
ATOM 2051 O O . GLU B 1 93 ? -9.086 13.289 4.445 1 93.69 93 GLU B O 1
ATOM 2056 N N . VAL B 1 94 ? -8.234 11.281 4.137 1 89.12 94 VAL B N 1
ATOM 2057 C CA . VAL B 1 94 ? -6.93 11.586 4.719 1 89.12 94 VAL B CA 1
ATOM 2058 C C . VAL B 1 94 ? -5.824 11.18 3.742 1 89.12 94 VAL B C 1
ATOM 2060 O O . VAL B 1 94 ? -5.816 10.055 3.234 1 89.12 94 VAL B O 1
ATOM 2063 N N . ARG B 1 95 ? -4.922 12.102 3.494 1 90.56 95 ARG B N 1
ATOM 2064 C CA . ARG B 1 95 ? -3.854 11.859 2.531 1 90.56 95 ARG B CA 1
ATOM 2065 C C . ARG B 1 95 ? -2.496 12.234 3.117 1 90.56 95 ARG B C 1
ATOM 2067 O O . ARG B 1 95 ? -2.355 13.273 3.764 1 90.56 95 ARG B O 1
ATOM 2074 N N . VAL B 1 96 ? -1.631 11.398 2.971 1 89.06 96 VAL B N 1
ATOM 2075 C CA . VAL B 1 96 ? -0.222 11.672 3.229 1 89.06 96 VAL B CA 1
ATOM 2076 C C . VAL B 1 96 ? 0.564 11.625 1.921 1 89.06 96 VAL B C 1
ATOM 2078 O O . VAL B 1 96 ? 0.548 10.609 1.22 1 89.06 96 VAL B O 1
ATOM 2081 N N . THR B 1 97 ? 1.171 12.664 1.521 1 89.06 97 THR B N 1
ATOM 2082 C CA . THR B 1 97 ? 1.932 12.727 0.279 1 89.06 97 THR B CA 1
ATOM 2083 C C . THR B 1 97 ? 3.322 13.305 0.525 1 89.06 97 THR B C 1
ATOM 2085 O O . THR B 1 97 ? 3.459 14.352 1.159 1 89.06 97 THR B O 1
ATOM 2088 N N . VAL B 1 98 ? 4.203 12.406 0.087 1 88.75 98 VAL B N 1
ATOM 2089 C CA . VAL B 1 98 ? 5.586 12.883 0.057 1 88.75 98 VAL B CA 1
ATOM 2090 C C . VAL B 1 98 ? 6.09 12.906 -1.384 1 88.75 98 VAL B C 1
ATOM 2092 O O . VAL B 1 98 ? 6.074 11.891 -2.072 1 88.75 98 VAL B O 1
ATOM 2095 N N . SER B 1 99 ? 6.457 13.938 -2.025 1 85.56 99 SER B N 1
ATOM 2096 C CA . SER B 1 99 ? 7.059 14.117 -3.342 1 85.56 99 SER B CA 1
ATOM 2097 C C . SER B 1 99 ? 6.082 13.742 -4.453 1 85.56 99 SER B C 1
ATOM 2099 O O . SER B 1 99 ? 6.496 13.414 -5.566 1 85.56 99 SER B O 1
ATOM 2101 N N . GLY B 1 100 ? 4.867 13.445 -4.121 1 85.5 100 GLY B N 1
ATOM 2102 C CA . GLY B 1 100 ? 3.875 13.203 -5.156 1 85.5 100 GLY B CA 1
ATOM 2103 C C . GLY B 1 100 ? 3.068 11.938 -4.918 1 85.5 100 GLY B C 1
ATOM 2104 O O . GLY B 1 100 ? 3.229 11.273 -3.891 1 85.5 100 GLY B O 1
ATOM 2105 N N . ILE B 1 101 ? 2.285 11.609 -5.883 1 83.81 101 ILE B N 1
ATOM 2106 C CA . ILE B 1 101 ? 1.289 10.555 -5.754 1 83.81 101 ILE B CA 1
ATOM 2107 C C . ILE B 1 101 ? 1.984 9.195 -5.641 1 83.81 101 ILE B C 1
ATOM 2109 O O . ILE B 1 101 ? 1.461 8.273 -5.016 1 83.81 101 ILE B O 1
ATOM 2113 N N . ASP B 1 102 ? 3.199 9.078 -6.117 1 89.56 102 ASP B N 1
ATOM 2114 C CA . ASP B 1 102 ? 3.932 7.816 -6.086 1 89.56 102 ASP B CA 1
ATOM 2115 C C . ASP B 1 102 ? 4.559 7.582 -4.715 1 89.56 102 ASP B C 1
ATOM 2117 O O . ASP B 1 102 ? 5.121 6.516 -4.457 1 89.56 102 ASP B O 1
ATOM 2121 N N . ASN B 1 103 ? 4.449 8.531 -3.871 1 92.25 103 ASN B N 1
ATOM 2122 C CA . ASN B 1 103 ? 4.859 8.453 -2.473 1 92.25 103 ASN B CA 1
ATOM 2123 C C . ASN B 1 103 ? 3.777 8.992 -1.542 1 92.25 103 ASN B C 1
ATOM 2125 O O . ASN B 1 103 ? 3.938 10.062 -0.947 1 92.25 103 ASN B O 1
ATOM 2129 N N . SER B 1 104 ? 2.727 8.195 -1.515 1 94.06 104 SER B N 1
ATOM 2130 C CA . SER B 1 104 ? 1.556 8.719 -0.816 1 94.06 104 SER B CA 1
ATOM 2131 C C . SER B 1 104 ? 0.742 7.59 -0.187 1 94.06 104 SER B C 1
ATOM 2133 O O . SER B 1 104 ? 0.873 6.43 -0.578 1 94.06 104 SER B O 1
ATOM 2135 N N . LEU B 1 105 ? 0.036 7.93 0.815 1 94.56 105 LEU B N 1
ATOM 2136 C CA . LEU B 1 105 ? -0.994 7.133 1.471 1 94.56 105 LEU B CA 1
ATOM 2137 C C . LEU B 1 105 ? -2.33 7.867 1.475 1 94.56 105 LEU B C 1
ATOM 2139 O O . LEU B 1 105 ? -2.416 9.008 1.936 1 94.56 105 LEU B O 1
ATOM 2143 N N . LEU B 1 106 ? -3.336 7.23 0.873 1 95.06 106 LEU B N 1
ATOM 2144 C CA . LEU B 1 106 ? -4.68 7.797 0.831 1 95.06 106 LEU B CA 1
ATOM 2145 C C . LEU B 1 106 ? -5.688 6.859 1.487 1 95.06 106 LEU B C 1
ATOM 2147 O O . LEU B 1 106 ? -5.656 5.648 1.258 1 95.06 106 LEU B O 1
ATOM 2151 N N . VAL B 1 107 ? -6.5 7.367 2.365 1 94 107 VAL B N 1
ATOM 2152 C CA . VAL B 1 107 ? -7.598 6.641 2.988 1 94 107 VAL B CA 1
ATOM 2153 C C . VAL B 1 107 ? -8.914 7.371 2.738 1 94 107 VAL B C 1
ATOM 2155 O O . VAL B 1 107 ? -9.055 8.547 3.086 1 94 107 VAL B O 1
ATOM 2158 N N . ASN B 1 108 ? -9.828 6.723 2.127 1 95.06 108 ASN B N 1
ATOM 2159 C CA . ASN B 1 108 ? -11.164 7.27 1.946 1 95.06 108 ASN B CA 1
ATOM 2160 C C . ASN B 1 108 ? -12.219 6.168 1.9 1 95.06 108 ASN B C 1
ATOM 2162 O O . ASN B 1 108 ? -11.984 5.059 2.377 1 95.06 108 ASN B O 1
ATOM 2166 N N . ASP B 1 109 ? -13.375 6.527 1.428 1 92.88 109 ASP B N 1
ATOM 2167 C CA . ASP B 1 109 ? -14.484 5.582 1.465 1 92.88 109 ASP B CA 1
ATOM 2168 C C . ASP B 1 109 ? -14.227 4.395 0.54 1 92.88 109 ASP B C 1
ATOM 2170 O O . ASP B 1 109 ? -14.812 3.324 0.714 1 92.88 109 ASP B O 1
ATOM 2174 N N . ASP B 1 110 ? -13.297 4.578 -0.414 1 92.81 110 ASP B N 1
ATOM 2175 C CA . ASP B 1 110 ? -12.984 3.506 -1.356 1 92.81 110 ASP B CA 1
ATOM 2176 C C . ASP B 1 110 ? -11.969 2.531 -0.765 1 92.81 110 ASP B C 1
ATOM 2178 O O . ASP B 1 110 ? -11.836 1.402 -1.242 1 92.81 110 ASP B O 1
ATOM 2182 N N . GLY B 1 111 ? -11.234 2.957 0.166 1 96.25 111 GLY B N 1
ATOM 2183 C CA . GLY B 1 111 ? -10.242 2.113 0.805 1 96.25 111 GLY B CA 1
ATOM 2184 C C . GLY B 1 111 ? -8.914 2.816 1.015 1 96.25 111 GLY B C 1
ATOM 2185 O O . GLY B 1 111 ? -8.875 4.02 1.276 1 96.25 111 GLY B O 1
ATOM 2186 N N . ILE B 1 112 ? -7.871 2.059 1.023 1 97.06 112 ILE B N 1
ATOM 2187 C CA . ILE B 1 112 ? -6.516 2.557 1.229 1 97.06 112 ILE B CA 1
ATOM 2188 C C . ILE B 1 112 ? -5.719 2.438 -0.07 1 97.06 112 ILE B C 1
ATOM 2190 O O . ILE B 1 112 ? -5.73 1.391 -0.72 1 97.06 112 ILE B O 1
ATOM 2194 N N . ILE B 1 113 ? -5.105 3.471 -0.476 1 96.75 113 ILE B N 1
ATOM 2195 C CA . ILE B 1 113 ? -4.266 3.484 -1.67 1 96.75 113 ILE B CA 1
ATOM 2196 C C . ILE B 1 113 ? -2.83 3.828 -1.288 1 96.75 113 ILE B C 1
ATOM 2198 O O . ILE B 1 113 ? -2.572 4.887 -0.707 1 96.75 113 ILE B O 1
ATOM 2202 N N . LEU B 1 114 ? -1.979 2.951 -1.527 1 96.56 114 LEU B N 1
ATOM 2203 C CA . LEU B 1 114 ? -0.552 3.146 -1.294 1 96.56 114 LEU B CA 1
ATOM 2204 C C . LEU B 1 114 ? 0.172 3.477 -2.596 1 96.56 114 LEU B C 1
ATOM 2206 O O . LEU B 1 114 ? 0.031 2.758 -3.588 1 96.56 114 LEU B O 1
ATOM 2210 N N . ASN B 1 115 ? 0.876 4.492 -2.643 1 95.69 115 ASN B N 1
ATOM 2211 C CA . ASN B 1 115 ? 1.705 4.898 -3.771 1 95.69 115 ASN B CA 1
ATOM 2212 C C . ASN B 1 115 ? 0.913 4.906 -5.074 1 95.69 115 ASN B C 1
ATOM 2214 O O . ASN B 1 115 ? 1.343 4.324 -6.074 1 95.69 115 ASN B O 1
ATOM 2218 N N . GLY B 1 116 ? -0.292 5.449 -5.023 1 93.75 116 GLY B N 1
ATOM 2219 C CA . GLY B 1 116 ? -1.095 5.66 -6.219 1 93.75 116 GLY B CA 1
ATOM 2220 C C . GLY B 1 116 ? -1.922 4.449 -6.605 1 93.75 116 GLY B C 1
ATOM 2221 O O . GLY B 1 116 ? -2.852 4.559 -7.406 1 93.75 116 GLY B O 1
ATOM 2222 N N . GLY B 1 117 ? -1.552 3.248 -6.148 1 95.88 117 GLY B N 1
ATOM 2223 C CA . GLY B 1 117 ? -2.398 2.072 -6.273 1 95.88 117 GLY B CA 1
ATOM 2224 C C . GLY B 1 117 ? -2.293 1.405 -7.633 1 95.88 117 GLY B C 1
ATOM 2225 O O . GLY B 1 117 ? -3.156 0.609 -8.008 1 95.88 117 GLY B O 1
ATOM 2226 N N . ASN B 1 118 ? -1.261 1.644 -8.406 1 95.38 118 ASN B N 1
ATOM 2227 C CA . ASN B 1 118 ? -1.194 1.222 -9.797 1 95.38 118 ASN B CA 1
ATOM 2228 C C . ASN B 1 118 ? -0.766 -0.238 -9.922 1 95.38 118 ASN B C 1
ATOM 2230 O O . ASN B 1 118 ? -0.873 -0.832 -11 1 95.38 118 ASN B O 1
ATOM 2234 N N . LEU B 1 119 ? -0.342 -0.848 -8.789 1 95.81 119 LEU B N 1
ATOM 2235 C CA . LEU B 1 119 ? 0.145 -2.223 -8.844 1 95.81 119 LEU B CA 1
ATOM 2236 C C . LEU B 1 119 ? -0.935 -3.199 -8.391 1 95.81 119 LEU B C 1
ATOM 2238 O O . LEU B 1 119 ? -0.654 -4.375 -8.156 1 95.81 119 LEU B O 1
ATOM 2242 N N . GLY B 1 120 ? -2.129 -2.709 -8.188 1 95.62 120 GLY B N 1
ATOM 2243 C CA . GLY B 1 120 ? -3.24 -3.568 -7.809 1 95.62 120 GLY B CA 1
ATOM 2244 C C . GLY B 1 120 ? -3.4 -3.713 -6.305 1 95.62 120 GLY B C 1
ATOM 2245 O O . GLY B 1 120 ? -2.752 -3 -5.535 1 95.62 120 GLY B O 1
ATOM 2246 N N . GLY B 1 121 ? -4.262 -4.648 -5.922 1 96.94 121 GLY B N 1
ATOM 2247 C CA . GLY B 1 121 ? -4.625 -4.82 -4.523 1 96.94 121 GLY B CA 1
ATOM 2248 C C . GLY B 1 121 ? -3.672 -5.723 -3.764 1 96.94 121 GLY B C 1
ATOM 2249 O O . GLY B 1 121 ? -2.844 -6.41 -4.367 1 96.94 121 GLY B O 1
ATOM 2250 N N . LEU B 1 122 ? -3.695 -5.566 -2.477 1 97.06 122 LEU B N 1
ATOM 2251 C CA . LEU B 1 122 ? -2.939 -6.492 -1.643 1 97.06 122 LEU B CA 1
ATOM 2252 C C . LEU B 1 122 ? -3.477 -7.914 -1.782 1 97.06 122 LEU B C 1
ATOM 2254 O O . LEU B 1 122 ? -4.539 -8.125 -2.371 1 97.06 122 LEU B O 1
ATOM 2258 N N . VAL B 1 123 ? -2.662 -8.859 -1.379 1 97.25 123 VAL B N 1
ATOM 2259 C CA . VAL B 1 123 ? -3.018 -10.266 -1.534 1 97.25 123 VAL B CA 1
ATOM 2260 C C . VAL B 1 123 ? -3.701 -10.766 -0.266 1 97.25 123 VAL B C 1
ATOM 2262 O O . VAL B 1 123 ? -3.191 -10.578 0.84 1 97.25 123 VAL B O 1
ATOM 2265 N N . LYS B 1 124 ? -4.949 -11.414 -0.512 1 97.31 124 LYS B N 1
ATOM 2266 C CA . LYS B 1 124 ? -5.621 -12.117 0.578 1 97.31 124 LYS B CA 1
ATOM 2267 C C . LYS B 1 124 ? -4.926 -13.438 0.887 1 97.31 124 LYS B C 1
ATOM 2269 O O . LYS B 1 124 ? -5.02 -14.391 0.11 1 97.31 124 LYS B O 1
ATOM 2274 N N . VAL B 1 125 ? -4.371 -13.492 2.092 1 96.44 125 VAL B N 1
ATOM 2275 C CA . VAL B 1 125 ? -3.457 -14.578 2.426 1 96.44 125 VAL B CA 1
ATOM 2276 C C . VAL B 1 125 ? -4.211 -15.906 2.42 1 96.44 125 VAL B C 1
ATOM 2278 O O . VAL B 1 125 ? -3.688 -16.922 1.957 1 96.44 125 VAL B O 1
ATOM 2281 N N . GLU B 1 126 ? -5.383 -15.906 2.943 1 97.56 126 GLU B N 1
ATOM 2282 C CA . GLU B 1 126 ? -6.148 -17.156 2.996 1 97.56 126 GLU B CA 1
ATOM 2283 C C . GLU B 1 126 ? -6.488 -17.656 1.594 1 97.56 126 GLU B C 1
ATOM 2285 O O . GLU B 1 126 ? -6.355 -18.844 1.306 1 97.56 126 GLU B O 1
ATOM 2290 N N . GLU B 1 127 ? -6.938 -16.766 0.728 1 97.69 127 GLU B N 1
ATOM 2291 C CA . GLU B 1 127 ? -7.277 -17.141 -0.643 1 97.69 127 GLU B CA 1
ATOM 2292 C C . GLU B 1 127 ? -6.039 -17.578 -1.419 1 97.69 127 GLU B C 1
ATOM 2294 O O . GLU B 1 127 ? -6.102 -18.516 -2.215 1 97.69 127 GLU B O 1
ATOM 2299 N N . LEU B 1 128 ? -4.941 -16.906 -1.158 1 97.19 128 LEU B N 1
ATOM 2300 C CA . LEU B 1 128 ? -3.672 -17.312 -1.759 1 97.19 128 LEU B CA 1
ATOM 2301 C C . LEU B 1 128 ? -3.295 -18.719 -1.336 1 97.19 128 LEU B C 1
ATOM 2303 O O . LEU B 1 128 ? -2.902 -19.547 -2.17 1 97.19 128 LEU B O 1
ATOM 2307 N N . THR B 1 129 ? -3.465 -19 -0.119 1 97.12 129 THR B N 1
ATOM 2308 C CA . THR B 1 129 ? -3.158 -20.328 0.414 1 97.12 129 THR B CA 1
ATOM 2309 C C . THR B 1 129 ? -4.027 -21.391 -0.247 1 97.12 129 THR B C 1
ATOM 2311 O O . THR B 1 129 ? -3.545 -22.469 -0.587 1 97.12 129 THR B O 1
ATOM 2314 N N . ARG B 1 130 ? -5.234 -21.078 -0.472 1 97.06 130 ARG B N 1
ATOM 2315 C CA . ARG B 1 130 ? -6.133 -22.016 -1.133 1 97.06 130 ARG B CA 1
ATOM 2316 C C . ARG B 1 130 ? -5.66 -22.312 -2.551 1 97.06 130 ARG B C 1
ATOM 2318 O O . ARG B 1 130 ? -5.723 -23.469 -2.998 1 97.06 130 ARG B O 1
ATOM 2325 N N . ARG B 1 131 ? -5.215 -21.297 -3.141 1 96.31 131 ARG B N 1
ATOM 2326 C CA . ARG B 1 131 ? -4.719 -21.484 -4.5 1 96.31 131 ARG B CA 1
ATOM 2327 C C . ARG B 1 131 ? -3.479 -22.359 -4.512 1 96.31 131 ARG B C 1
ATOM 2329 O O . ARG B 1 131 ? -3.357 -23.266 -5.352 1 96.31 131 ARG B O 1
ATOM 2336 N N . PHE B 1 132 ? -2.611 -22.203 -3.578 1 95.75 132 PHE B N 1
ATOM 2337 C CA . PHE B 1 132 ? -1.438 -23.047 -3.43 1 95.75 132 PHE B CA 1
ATOM 2338 C C . PHE B 1 132 ? -1.85 -24.5 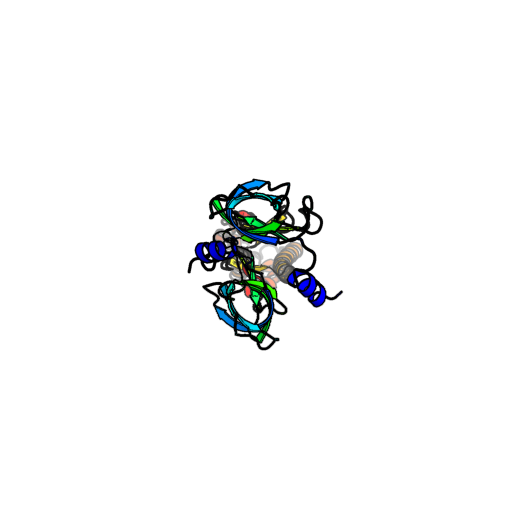-3.188 1 95.75 132 PHE B C 1
ATOM 2340 O O . PHE B 1 132 ? -1.334 -25.406 -3.834 1 95.75 132 PHE B O 1
ATOM 2347 N N . ASN B 1 133 ? -2.791 -24.609 -2.412 1 97.44 133 ASN B N 1
ATOM 2348 C CA . ASN B 1 133 ? -3.23 -25.953 -2.049 1 97.44 133 ASN B CA 1
ATOM 2349 C C . ASN B 1 133 ? -3.826 -26.688 -3.246 1 97.44 133 ASN B C 1
ATOM 2351 O O . ASN B 1 133 ? -3.66 -27.906 -3.377 1 97.44 133 ASN B O 1
ATOM 2355 N N . LEU B 1 134 ? -4.5 -26 -4.09 1 97.25 134 LEU B N 1
ATOM 2356 C CA . LEU B 1 134 ? -5.066 -26.625 -5.285 1 97.25 134 LEU B CA 1
ATOM 2357 C C . LEU B 1 134 ? -3.971 -27.219 -6.16 1 97.25 134 LEU B C 1
ATOM 2359 O O . LEU B 1 134 ? -4.082 -28.359 -6.609 1 97.25 134 LEU B O 1
ATOM 2363 N N . ILE B 1 135 ? -2.92 -26.531 -6.301 1 97.38 135 ILE B N 1
ATOM 2364 C CA . ILE B 1 135 ? -1.807 -26.969 -7.129 1 97.38 135 ILE B CA 1
ATOM 2365 C C . ILE B 1 135 ? -1.07 -28.109 -6.434 1 97.38 135 ILE B C 1
ATOM 2367 O O . ILE B 1 135 ? -0.779 -29.141 -7.051 1 97.38 135 ILE B O 1
ATOM 2371 N N . GLU B 1 136 ? -0.861 -27.922 -5.172 1 97.31 136 GLU B N 1
ATOM 2372 C CA . GLU B 1 136 ? -0.15 -28.938 -4.391 1 97.31 136 GLU B CA 1
ATOM 2373 C C . GLU B 1 136 ? -0.917 -30.25 -4.367 1 97.31 136 GLU B C 1
ATOM 2375 O O . GLU B 1 136 ? -0.325 -31.328 -4.508 1 97.31 136 GLU B O 1
ATOM 2380 N N . ARG B 1 137 ? -2.166 -30.172 -4.246 1 98 137 ARG B N 1
ATOM 2381 C CA . ARG B 1 137 ? -2.99 -31.375 -4.23 1 98 137 ARG B CA 1
ATOM 2382 C C . ARG B 1 137 ? -2.965 -32.094 -5.582 1 98 137 ARG B C 1
ATOM 2384 O O . ARG B 1 137 ? -2.961 -33.312 -5.648 1 98 137 ARG B O 1
ATOM 2391 N N . ASP B 1 138 ? -3.016 -31.281 -6.59 1 98.19 138 ASP B N 1
ATOM 2392 C CA . ASP B 1 138 ? -2.973 -31.859 -7.926 1 98.19 138 ASP B CA 1
ATOM 2393 C C . ASP B 1 138 ? -1.665 -32.625 -8.156 1 98.19 138 ASP B C 1
ATOM 2395 O O . ASP B 1 138 ? -1.668 -33.719 -8.695 1 98.19 138 ASP B O 1
ATOM 2399 N N . ILE B 1 139 ? -0.588 -32.094 -7.688 1 97.25 139 ILE B N 1
ATOM 2400 C CA . ILE B 1 139 ? 0.717 -32.719 -7.797 1 97.25 139 ILE B CA 1
ATOM 2401 C C . ILE B 1 139 ? 0.743 -33.969 -6.938 1 97.25 139 ILE B C 1
ATOM 2403 O O . ILE B 1 139 ? 1.24 -35.031 -7.367 1 97.25 139 ILE B O 1
ATOM 2407 N N . ASN B 1 140 ? 0.214 -33.844 -5.754 1 98.06 140 ASN B N 1
ATOM 2408 C CA . ASN B 1 140 ? 0.163 -35 -4.863 1 98.06 140 ASN B CA 1
ATOM 2409 C C . ASN B 1 140 ? -0.664 -36.156 -5.461 1 98.06 140 ASN B C 1
ATOM 2411 O O . ASN B 1 140 ? -0.341 -37.312 -5.277 1 98.06 140 ASN B O 1
ATOM 2415 N N . ARG B 1 141 ? -1.697 -35.812 -6.176 1 97.88 141 ARG B N 1
ATOM 2416 C CA . ARG B 1 141 ? -2.494 -36.844 -6.855 1 97.88 141 ARG B CA 1
ATOM 2417 C C . ARG B 1 141 ? -1.666 -37.562 -7.906 1 97.88 141 ARG B C 1
ATOM 2419 O O . ARG B 1 141 ? -1.733 -38.812 -8.008 1 97.88 141 ARG B O 1
ATOM 2426 N N . LEU B 1 142 ? -0.926 -36.875 -8.648 1 97.12 142 LEU B N 1
ATOM 2427 C CA . LEU B 1 142 ? -0.031 -37.5 -9.617 1 97.12 142 LEU B CA 1
ATOM 2428 C C . LEU B 1 142 ? 0.953 -38.438 -8.922 1 97.12 142 LEU B C 1
ATOM 2430 O O . LEU B 1 142 ? 1.172 -39.562 -9.375 1 97.12 142 LEU B O 1
ATOM 2434 N N . LYS B 1 143 ? 1.499 -38 -7.84 1 97.5 143 LYS B N 1
ATOM 2435 C CA . LYS B 1 143 ? 2.441 -38.844 -7.086 1 97.5 143 LYS B CA 1
ATOM 2436 C C . LYS B 1 143 ? 1.784 -40.125 -6.605 1 97.5 143 LYS B C 1
ATOM 2438 O O . LYS B 1 143 ? 2.383 -41.188 -6.68 1 97.5 143 LYS B O 1
ATOM 2443 N N . GLU B 1 144 ? 0.632 -39.969 -6.094 1 98 144 GLU B N 1
ATOM 2444 C CA . GLU B 1 144 ? -0.114 -41.125 -5.629 1 98 144 GLU B CA 1
ATOM 2445 C C . GLU B 1 144 ? -0.374 -42.094 -6.77 1 98 144 GLU B C 1
ATOM 2447 O O . GLU B 1 144 ? -0.268 -43.312 -6.59 1 98 144 GLU B O 1
ATOM 2452 N N . LEU B 1 145 ? -0.71 -41.594 -7.98 1 97.25 145 LEU B N 1
ATOM 2453 C CA . LEU B 1 145 ? -0.949 -42.406 -9.164 1 97.25 145 LEU B CA 1
ATOM 2454 C C . LEU B 1 145 ? 0.311 -43.188 -9.555 1 97.25 145 LEU B C 1
ATOM 2456 O O . LEU B 1 145 ? 0.255 -44.375 -9.82 1 97.25 145 LEU B O 1
ATOM 2460 N N . MET B 1 146 ? 1.365 -42.469 -9.453 1 96.31 146 MET B N 1
ATOM 2461 C CA . MET B 1 146 ? 2.633 -43.094 -9.812 1 96.31 146 MET B CA 1
ATOM 2462 C C . MET B 1 146 ? 3.01 -44.188 -8.812 1 96.31 146 MET B C 1
ATOM 2464 O O . MET B 1 146 ? 3.52 -45.25 -9.188 1 96.31 146 MET B O 1
ATOM 2468 N N . MET B 1 147 ? 2.742 -43.938 -7.594 1 97 147 MET B N 1
ATOM 2469 C CA . MET B 1 147 ? 3.043 -44.906 -6.539 1 97 147 MET B CA 1
ATOM 2470 C C . MET B 1 147 ? 2.172 -46.125 -6.676 1 97 147 MET B C 1
ATOM 2472 O O . MET B 1 147 ? 2.641 -47.25 -6.465 1 97 147 MET B O 1
ATOM 2476 N N . SER B 1 148 ? 0.959 -45.969 -7.078 1 96.94 148 SER B N 1
ATOM 2477 C CA . SER B 1 148 ? -0.01 -47.031 -7.117 1 96.94 148 SER B CA 1
ATOM 2478 C C . SER B 1 148 ? 0.079 -47.812 -8.43 1 96.94 148 SER B C 1
ATOM 2480 O O . SER B 1 148 ? -0.468 -48.906 -8.547 1 96.94 148 SER B O 1
ATOM 2482 N N . TRP B 1 149 ? 0.727 -47.25 -9.383 1 96.69 149 TRP B N 1
ATOM 2483 C CA . TRP B 1 149 ? 0.819 -47.844 -10.703 1 96.69 149 TRP B CA 1
ATOM 2484 C C . TRP B 1 149 ? 1.622 -49.156 -10.648 1 96.69 149 TRP B C 1
ATOM 2486 O O . TRP B 1 149 ? 2.719 -49.188 -10.086 1 96.69 149 TRP B O 1
ATOM 2496 N N . SER B 1 150 ? 1.085 -50.219 -11.211 1 96 150 SER B N 1
ATOM 2497 C CA . SER B 1 150 ? 1.769 -51.469 -11.438 1 96 150 SER B CA 1
ATOM 2498 C C . SER B 1 150 ? 2.004 -51.719 -12.922 1 96 150 SER B C 1
ATOM 2500 O O . SER B 1 150 ? 1.061 -52 -13.664 1 96 150 SER B O 1
ATOM 2502 N N . PRO B 1 151 ? 3.227 -51.594 -13.328 1 93.31 151 PRO B N 1
ATOM 2503 C CA . PRO B 1 151 ? 3.516 -51.812 -14.75 1 93.31 151 PRO B CA 1
ATOM 2504 C C . PRO B 1 151 ? 3.123 -53.219 -15.219 1 93.31 151 PRO B C 1
ATOM 2506 O O . PRO B 1 151 ? 3.275 -54.188 -14.469 1 93.31 151 PRO B O 1
ATOM 2509 N N . ILE B 1 152 ? 2.453 -53.375 -16.359 1 93.75 152 ILE B N 1
ATOM 2510 C CA . ILE B 1 152 ? 2.115 -54.625 -17.031 1 93.75 152 ILE B CA 1
ATOM 2511 C C . ILE B 1 152 ? 3.061 -54.844 -18.203 1 93.75 152 ILE B C 1
ATOM 2513 O O . ILE B 1 152 ? 3.184 -54 -19.094 1 93.75 152 ILE B O 1
ATOM 2517 N N . PRO B 1 153 ? 3.76 -56.031 -18.156 1 92.81 153 PRO B N 1
ATOM 2518 C CA . PRO B 1 153 ? 4.707 -56.312 -19.25 1 92.81 153 PRO B CA 1
ATOM 2519 C C . PRO B 1 153 ? 4.062 -56.219 -20.625 1 92.81 153 PRO B C 1
ATOM 2521 O O . PRO B 1 153 ? 2.934 -56.688 -20.812 1 92.81 153 PRO B O 1
ATOM 2524 N N . GLN B 1 154 ? 4.711 -55.5 -21.531 1 92.62 154 GLN B N 1
ATOM 2525 C CA . GLN B 1 154 ? 4.41 -55.469 -22.953 1 92.62 154 GLN B CA 1
ATOM 2526 C C . GLN B 1 154 ? 3.141 -54.656 -23.234 1 92.62 154 GLN B C 1
ATOM 2528 O O . GLN B 1 154 ? 2.604 -54.719 -24.344 1 92.62 154 GLN B O 1
ATOM 2533 N N . ASP B 1 155 ? 2.588 -53.906 -22.203 1 93.88 155 ASP B N 1
ATOM 2534 C CA . ASP B 1 155 ? 1.341 -53.188 -22.422 1 93.88 155 ASP B CA 1
ATOM 2535 C C . ASP B 1 155 ? 1.609 -51.812 -22.984 1 93.88 155 ASP B C 1
ATOM 2537 O O . ASP B 1 155 ? 0.674 -51.031 -23.25 1 93.88 155 ASP B O 1
ATOM 2541 N N . GLY B 1 156 ? 2.943 -51.469 -23.047 1 92.44 156 GLY B N 1
ATOM 2542 C CA . GLY B 1 156 ? 3.307 -50.156 -23.578 1 92.44 156 GLY B CA 1
ATOM 2543 C C . GLY B 1 156 ? 2.889 -49 -22.672 1 92.44 156 GLY B C 1
ATOM 2544 O O . GLY B 1 156 ? 2.779 -47.875 -23.109 1 92.44 156 GLY B O 1
ATOM 2545 N N . GLY B 1 157 ? 2.422 -49.25 -21.5 1 94.69 157 GLY B N 1
ATOM 2546 C CA . GLY B 1 157 ? 2.004 -48.219 -20.562 1 94.69 157 GLY B CA 1
ATOM 2547 C C . GLY B 1 157 ? 0.497 -48.062 -20.484 1 94.69 157 GLY B C 1
ATOM 2548 O O . GLY B 1 157 ? -0.001 -47.125 -19.875 1 94.69 157 GLY B O 1
ATOM 2549 N N . ALA B 1 158 ? -0.23 -49 -21.109 1 94.94 158 ALA B N 1
ATOM 2550 C CA . ALA B 1 158 ? -1.688 -48.938 -21.125 1 94.94 158 ALA B CA 1
ATOM 2551 C C . ALA B 1 158 ? -2.26 -48.906 -19.719 1 94.94 158 ALA B C 1
ATOM 2553 O O . ALA B 1 158 ? -3.242 -48.188 -19.453 1 94.94 158 ALA B O 1
ATOM 2554 N N . SER B 1 159 ? -1.608 -49.594 -18.828 1 96.31 159 SER B N 1
ATOM 2555 C CA . SER B 1 159 ? -2.07 -49.625 -17.438 1 96.31 159 SER B CA 1
ATOM 2556 C C . SER B 1 159 ? -1.896 -48.25 -16.781 1 96.31 159 SER B C 1
ATOM 2558 O O . SER B 1 159 ? -2.76 -47.812 -16.016 1 96.31 159 SER B O 1
ATOM 2560 N N . LEU B 1 160 ? -0.845 -47.5 -17.094 1 96.25 160 LEU B N 1
ATOM 2561 C CA . LEU B 1 160 ? -0.607 -46.156 -16.562 1 96.25 160 LEU B CA 1
ATOM 2562 C C . LEU B 1 160 ? -1.63 -45.188 -17.109 1 96.25 160 LEU B C 1
ATOM 2564 O O . LEU B 1 160 ? -2.197 -44.375 -16.359 1 96.25 160 LEU B O 1
ATOM 2568 N N . LYS B 1 161 ? -1.843 -45.25 -18.406 1 96.12 161 LYS B N 1
ATOM 2569 C CA . LYS B 1 161 ? -2.799 -44.344 -19.031 1 96.12 161 LYS B CA 1
ATOM 2570 C C . LYS B 1 161 ? -4.191 -44.5 -18.422 1 96.12 161 LYS B C 1
ATOM 2572 O O . LYS B 1 161 ? -4.871 -43.531 -18.141 1 96.12 161 LYS B O 1
ATOM 2577 N N . ALA B 1 162 ? -4.566 -45.719 -18.281 1 96.12 162 ALA B N 1
ATOM 2578 C CA . ALA B 1 162 ? -5.879 -46 -17.703 1 96.12 162 ALA B CA 1
ATOM 2579 C C . ALA B 1 162 ? -5.984 -45.469 -16.281 1 96.12 162 ALA B C 1
ATOM 2581 O O . ALA B 1 162 ? -6.988 -44.844 -15.922 1 96.12 162 ALA B O 1
ATOM 2582 N N . LEU B 1 163 ? -4.93 -45.594 -15.508 1 96.5 163 LEU B N 1
ATOM 2583 C CA . LEU B 1 163 ? -4.922 -45.156 -14.117 1 96.5 163 LEU B CA 1
ATOM 2584 C C . LEU B 1 163 ? -4.961 -43.625 -14.031 1 96.5 163 LEU B C 1
ATOM 2586 O O . LEU B 1 163 ? -5.59 -43.062 -13.125 1 96.5 163 LEU B O 1
ATOM 2590 N N . ALA B 1 164 ? -4.297 -42.938 -14.969 1 97.06 164 ALA B N 1
ATOM 2591 C CA . ALA B 1 164 ? -4.125 -41.5 -14.914 1 97.06 164 ALA B CA 1
ATOM 2592 C C . ALA B 1 164 ? -5.258 -40.781 -15.648 1 97.06 164 ALA B C 1
ATOM 2594 O O . ALA B 1 164 ? -5.254 -39.562 -15.75 1 97.06 164 ALA B O 1
ATOM 2595 N N . SER B 1 165 ? -6.207 -41.531 -16.156 1 96.94 165 SER B N 1
ATOM 2596 C CA . SER B 1 165 ? -7.203 -40.969 -17.062 1 96.94 165 SER B CA 1
ATOM 2597 C C . SER B 1 165 ? -8 -39.875 -16.391 1 96.94 165 SER B C 1
ATOM 2599 O O . SER B 1 165 ? -8.234 -38.812 -16.984 1 96.94 165 SER B O 1
ATOM 2601 N N . SER B 1 166 ? -8.406 -40 -15.094 1 96.81 166 SER B N 1
ATOM 2602 C CA . SER B 1 166 ? -9.203 -39 -14.398 1 96.81 166 SER B CA 1
ATOM 2603 C C . SER B 1 166 ? -8.383 -37.75 -14.094 1 96.81 166 SER B C 1
ATOM 2605 O O . SER B 1 166 ? -8.883 -36.625 -14.188 1 96.81 166 SER B O 1
ATOM 2607 N N . TRP B 1 167 ? -7.195 -38 -13.719 1 97.75 167 TRP B N 1
ATOM 2608 C CA . TRP B 1 167 ? -6.309 -36.875 -13.406 1 97.75 167 TRP B CA 1
ATOM 2609 C C . TRP B 1 167 ? -6.008 -36.062 -14.656 1 97.75 167 TRP B C 1
ATOM 2611 O O . TRP B 1 167 ? -6.066 -34.812 -14.625 1 97.75 167 TRP B O 1
ATOM 2621 N N . SER B 1 168 ? -5.723 -36.75 -15.789 1 97.38 168 SER B N 1
ATOM 2622 C CA . SER B 1 168 ? -5.348 -36.094 -17.031 1 97.38 168 SER B CA 1
ATOM 2623 C C . SER B 1 168 ? -6.535 -35.344 -17.641 1 97.38 168 SER B C 1
ATOM 2625 O O . SER B 1 168 ? -6.363 -34.344 -18.328 1 97.38 168 SER B O 1
ATOM 2627 N N . ALA B 1 169 ? -7.734 -35.75 -17.344 1 97 169 ALA B N 1
ATOM 2628 C CA . ALA B 1 169 ? -8.938 -35.156 -17.938 1 97 169 ALA B CA 1
ATOM 2629 C C . ALA B 1 169 ? -9.414 -33.938 -17.141 1 97 169 ALA B C 1
ATOM 2631 O O . ALA B 1 169 ? -10.359 -33.281 -17.547 1 97 169 ALA B O 1
ATOM 2632 N N . ALA B 1 170 ? -8.734 -33.562 -15.977 1 97.56 170 ALA B N 1
ATOM 2633 C CA . ALA B 1 170 ? -9.164 -32.469 -15.109 1 97.56 170 ALA B CA 1
ATOM 2634 C C . ALA B 1 170 ? -8.094 -31.391 -15.031 1 97.56 170 ALA B C 1
ATOM 2636 O O . ALA B 1 170 ? -7.387 -31.281 -14.031 1 97.56 170 ALA B O 1
ATOM 2637 N N . PRO B 1 171 ? -8.039 -30.609 -16.078 1 97.19 171 PRO B N 1
ATOM 2638 C CA . PRO B 1 171 ? -7.043 -29.531 -16.062 1 97.19 171 PRO B CA 1
ATOM 2639 C C . PRO B 1 171 ? -7.273 -28.531 -14.938 1 97.19 171 PRO B C 1
ATOM 2641 O O . PRO B 1 171 ? -8.414 -28.312 -14.531 1 97.19 171 PRO B O 1
ATOM 2644 N N . LEU B 1 172 ? -6.188 -27.984 -14.43 1 97.25 172 LEU B N 1
ATOM 2645 C CA . LEU B 1 172 ? -6.281 -26.875 -13.492 1 97.25 172 LEU B CA 1
ATOM 2646 C C . LEU B 1 172 ? -6.879 -25.641 -14.172 1 97.25 172 LEU B C 1
ATOM 2648 O O . LEU B 1 172 ? -6.551 -25.328 -15.32 1 97.25 172 LEU B O 1
ATOM 2652 N N . ILE B 1 173 ? -7.773 -25.047 -13.43 1 96.88 173 ILE B N 1
ATOM 2653 C CA . ILE B 1 173 ? -8.258 -23.75 -13.875 1 96.88 173 ILE B CA 1
ATOM 2654 C C . ILE B 1 173 ? -7.227 -22.672 -13.562 1 96.88 173 ILE B C 1
ATOM 2656 O O . ILE B 1 173 ? -6.758 -22.562 -12.43 1 96.88 173 ILE B O 1
ATOM 2660 N N . GLU B 1 174 ? -6.898 -21.984 -14.625 1 97.12 174 GLU B N 1
ATOM 2661 C CA . GLU B 1 174 ? -5.883 -20.953 -14.445 1 97.12 174 GLU B CA 1
ATOM 2662 C C . GLU B 1 174 ? -6.332 -19.906 -13.445 1 97.12 174 GLU B C 1
ATOM 2664 O O . GLU B 1 174 ? -7.496 -19.484 -13.453 1 97.12 174 GLU B O 1
ATOM 2669 N N . SER B 1 175 ? -5.387 -19.516 -12.594 1 96.88 175 SER B N 1
ATOM 2670 C CA . SER B 1 175 ? -5.637 -18.469 -11.609 1 96.88 175 SER B CA 1
ATOM 2671 C C . SER B 1 175 ? -5.848 -17.109 -12.281 1 96.88 175 SER B C 1
ATOM 2673 O O . SER B 1 175 ? -5.297 -16.844 -13.352 1 96.88 175 SER B O 1
ATOM 2675 N N . THR B 1 176 ? -6.676 -16.297 -11.68 1 97.5 176 THR B N 1
ATOM 2676 C CA . THR B 1 176 ? -6.809 -14.875 -11.992 1 97.5 176 THR B CA 1
ATOM 2677 C C . THR B 1 176 ? -6.602 -14.023 -10.742 1 97.5 176 THR B C 1
ATOM 2679 O O . THR B 1 176 ? -6.777 -14.508 -9.617 1 97.5 176 THR B O 1
ATOM 2682 N N . ARG B 1 177 ? -6.234 -12.773 -10.984 1 95.88 177 ARG B N 1
ATOM 2683 C CA . ARG B 1 177 ? -5.949 -11.93 -9.82 1 95.88 177 ARG B CA 1
ATOM 2684 C C . ARG B 1 177 ? -7.176 -11.805 -8.922 1 95.88 177 ARG B C 1
ATOM 2686 O O . ARG B 1 177 ? -7.047 -11.68 -7.707 1 95.88 177 ARG B O 1
ATOM 2693 N N . ASN B 1 178 ? -8.305 -11.938 -9.461 1 96.19 178 ASN B N 1
ATOM 2694 C CA . ASN B 1 178 ? -9.547 -11.781 -8.703 1 96.19 178 ASN B CA 1
ATOM 2695 C C . ASN B 1 178 ? -9.711 -12.898 -7.68 1 96.19 178 ASN B C 1
ATOM 2697 O O . ASN B 1 178 ? -10.531 -12.789 -6.762 1 96.19 178 ASN B O 1
ATOM 2701 N N . ASP B 1 179 ? -8.938 -13.898 -7.848 1 96.75 179 ASP B N 1
ATOM 2702 C CA . ASP B 1 179 ? -9.047 -15.039 -6.938 1 96.75 179 ASP B CA 1
ATOM 2703 C C . ASP B 1 179 ? -8.555 -14.672 -5.539 1 96.75 179 ASP B C 1
ATOM 2705 O O . ASP B 1 179 ? -8.977 -15.266 -4.547 1 96.75 179 ASP B O 1
ATOM 2709 N N . TYR B 1 180 ? -7.637 -13.688 -5.441 1 97.19 180 TYR B N 1
ATOM 2710 C CA . TYR B 1 180 ? -7.047 -13.438 -4.129 1 97.19 180 TYR B CA 1
ATOM 2711 C C . TYR B 1 180 ? -6.707 -11.961 -3.957 1 97.19 180 TYR B C 1
ATOM 2713 O O . TYR B 1 180 ? -5.992 -11.586 -3.023 1 97.19 180 TYR B O 1
ATOM 2721 N N . GLU B 1 181 ? -7.188 -11.086 -4.742 1 97.88 181 GLU B N 1
ATOM 2722 C CA . GLU B 1 181 ? -6.891 -9.664 -4.668 1 97.88 181 GLU B CA 1
ATOM 2723 C C . GLU B 1 181 ? -7.848 -8.945 -3.721 1 97.88 181 GLU B C 1
ATOM 2725 O O . GLU B 1 181 ? -9.062 -9.148 -3.785 1 97.88 181 GLU B O 1
ATOM 2730 N N . ASN B 1 182 ? -7.277 -8.172 -2.789 1 97.44 182 ASN B N 1
ATOM 2731 C CA . ASN B 1 182 ? -8.039 -7.211 -2 1 97.44 182 ASN B CA 1
ATOM 2732 C C . ASN B 1 182 ? -8.086 -5.848 -2.684 1 97.44 182 ASN B C 1
ATOM 2734 O O . ASN B 1 182 ? -7.137 -5.07 -2.605 1 97.44 182 ASN B O 1
ATOM 2738 N N . GLU B 1 183 ? -9.188 -5.527 -3.291 1 95.69 183 GLU B N 1
ATOM 2739 C CA . GLU B 1 183 ? -9.289 -4.305 -4.082 1 95.69 183 GLU B CA 1
ATOM 2740 C C . GLU B 1 183 ? -9.484 -3.082 -3.189 1 95.69 183 GLU B C 1
ATOM 2742 O O . GLU B 1 183 ? -9.406 -1.944 -3.658 1 95.69 183 GLU B O 1
ATOM 2747 N N . ARG B 1 184 ? -9.68 -3.27 -1.889 1 96.69 184 ARG B N 1
ATOM 2748 C CA . ARG B 1 184 ? -9.945 -2.152 -0.989 1 96.69 184 ARG B CA 1
ATOM 2749 C C . ARG B 1 184 ? -8.648 -1.571 -0.435 1 96.69 184 ARG B C 1
ATOM 2751 O O . ARG B 1 184 ? -8.656 -0.498 0.172 1 96.69 184 ARG B O 1
ATOM 2758 N N . VAL B 1 185 ? -7.539 -2.303 -0.558 1 97.25 185 VAL B N 1
ATOM 2759 C CA . VAL B 1 185 ? -6.203 -1.803 -0.258 1 97.25 185 VAL B CA 1
ATOM 2760 C C . VAL B 1 185 ? -5.293 -2.002 -1.468 1 97.25 185 VAL B C 1
ATOM 2762 O O . VAL B 1 185 ? -4.887 -3.127 -1.77 1 97.25 185 VAL B O 1
ATOM 2765 N N . ARG B 1 186 ? -4.977 -0.887 -2.17 1 97.06 186 ARG B N 1
ATOM 2766 C CA . ARG B 1 186 ? -4.207 -0.94 -3.408 1 97.06 186 ARG B CA 1
ATOM 2767 C C . ARG B 1 186 ? -2.83 -0.308 -3.225 1 97.06 186 ARG B C 1
ATOM 2769 O O . ARG B 1 186 ? -2.67 0.624 -2.434 1 97.06 186 ARG B O 1
ATOM 2776 N N . GLN B 1 187 ? -1.891 -0.823 -4.008 1 96.44 187 GLN B N 1
ATOM 2777 C CA . GLN B 1 187 ? -0.534 -0.291 -3.938 1 96.44 187 GLN B CA 1
ATOM 2778 C C . GLN B 1 187 ? -0.04 0.139 -5.316 1 96.44 187 GLN B C 1
ATOM 2780 O O . GLN B 1 187 ? -0.589 -0.282 -6.336 1 96.44 187 GLN B O 1
#

Organism: Prevotella dentalis (strain ATCC 49559 / DSM 3688 / JCM 13448 / NCTC 12043 / ES 2772) (NCBI:txid908937)

Secondary structure (DSSP, 8-state):
--HHHHHHHHHS-TTS--EEEEEEEEEEEETTTTEEEEEETT----EEEEESSSSTT---EEEEEEPTT-EEEEEEETTSSSEEEEEES-EEEEEEEEEETTEEEEEETTEEEEGGGTT-EEE-HHHHHHHHHHHHHHHHHHHHHHHH----TTSTTHHHHHHTHHHHTSPPPPP-GGGTEEEEEE-/--HHHHHHHHH-TTS----EEEEEEEEEEETTTTEEEEEETTSPPPEEEEESSS-TT---EEEEEEPTT-EEEEEE-TTSSSEEEEEES-EEEEEEESSSGGGEEEEETTEEEEGGGTT-EEE-HHHHHHHHHHHHHHHHHHHHHHHH--PPTTSTTHHHHHHHHHHHTSPPPPP-GGGTEEEEEE-

Radius of gyration: 31.61 Å; Cα contacts (8 Å, |Δi|>4): 816; chains: 2; bounding box: 41×102×59 Å

Foldseek 3Di:
DDPVVVVCVVPVCPPPWDKDKFKFAFAAADPQQQFTWTQGPVRDDIQPGEHQDDDRRDPAAKGFAFDHGWMFMKIATPVSPYIHTDDTPHGQKIKHHHPDLQCMWIQGPLAIEHRVQPVFADFAPVLVVVLVVVVVVLVVVVVVLVVVQDDDPPPVCPSSCVSCVVSVVDDDDDDDCVSTGDRRYGD/DWLVVVVCVVPPVPDVFDKDKFKFAWAAADPQLQFTWTQGPVRDDIQPGAHQDSTSHDPAAKGFAFDHGWMFIWIATNVSPYIHTDDTPHGQKIKHDDPDLQCMWIQGPLAIEGRNQPVFADFAPVLVVVVVVVVVVLVVVVVVLVVPQDDDPPPVCPSSCVSCVVSVVDDDDDDDCVSTGDRRHGD

Nearest PDB structures (foldseek):
  1zeq-assembly1_X  TM=5.598E-01  e=1.024E-02  Escherichia coli
  2qcp-assembly1_X  TM=5.701E-01  e=2.940E-02  Escherichia coli str. K-12 substr. W3110
  6lms-assembly1_A  TM=5.595E-01  e=1.016E-01  Homo sapiens
  2vb3-assembly1_X  TM=5.858E-01  e=1.303E-01  Escherichia coli
  3e6z-assembly1_X  TM=5.645E-01  e=8.439E-02  Escherichia coli

Solvent-accessible surface area (backbone atoms only — not comparable to full-atom values): 19310 Å² total; per-residue (Å²): 128,52,71,65,51,50,47,45,53,65,40,54,59,62,86,69,74,53,72,42,41,36,27,20,32,30,72,45,77,39,79,82,56,36,23,31,24,30,41,34,72,81,70,52,75,68,39,61,62,25,19,47,47,95,49,78,64,58,82,55,42,72,39,64,39,60,30,86,68,26,43,34,32,3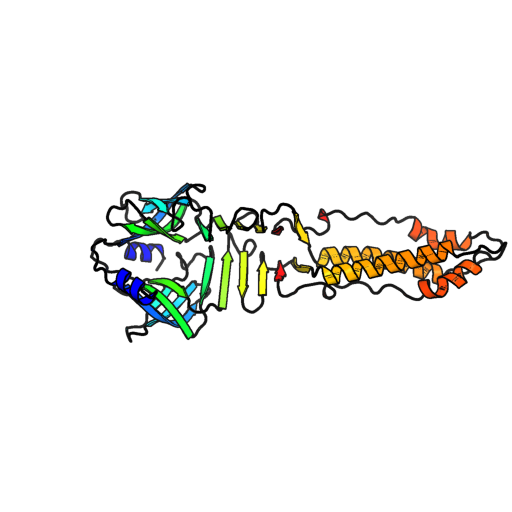2,40,23,40,76,81,49,76,46,34,34,50,74,28,40,25,30,29,50,33,41,36,36,19,75,84,38,61,71,43,25,41,37,38,19,88,74,21,37,32,33,36,67,27,80,76,40,39,41,61,28,36,62,46,47,31,52,53,51,34,55,54,42,50,53,53,35,47,52,20,51,50,56,64,69,52,67,62,43,69,63,49,81,37,50,61,54,52,64,71,42,45,69,64,72,71,56,73,82,77,80,87,55,70,82,64,27,47,33,76,45,39,18,48,130,53,40,65,57,46,26,43,60,56,28,54,38,79,62,86,65,52,58,42,64,50,49,21,32,30,73,44,78,38,79,80,47,34,24,29,25,32,40,35,71,83,71,49,76,70,36,59,62,25,20,45,48,45,23,44,82,36,85,34,29,72,38,65,40,60,30,84,69,26,43,33,35,32,40,23,39,67,83,42,77,41,36,34,52,72,45,66,75,37,63,52,33,40,35,37,21,18,94,40,61,71,19,25,42,37,41,41,91,76,31,37,31,33,36,68,27,82,51,40,21,39,68,37,65,69,46,46,49,52,53,51,47,53,54,51,49,53,52,50,50,52,52,51,50,60,69,69,53,66,91,55,89,56,40,15,49,45,60,53,48,64,70,41,44,68,62,33,72,55,64,70,78,71,70,52,51,81,67,28,48,33,78,45,39,19,44